Protein AF-A0AAN7Y536-F1 (afdb_monomer_lite)

pLDDT: mean 70.05, std 18.98, range [30.5, 97.06]

Secondary structure (DSSP, 8-state):
--SHHHHHHHHHHTTS---------------SSEEE--EE-----------SS-SEEEEEEEETTEEEEEEEEE-TTSS-TT--EEEE-TT--EEEE--SS----EEEEEETTEEEEEEEEE-BTB-EEEEE-SS-EEEEEEEESTTSSEEEEEEE-GGGPPPPEE---TT---TT------S---GGGGS-SS----EEEEE-SPPSTTEEEEE-TT-TTSTT-EEEEE---S-HHHHHHHHHHHHHHHTTPPP--STT---SSSS-TT-SB--SS---S--HHHHHHHHH-

Sequence (293 aa):
MTALTLLLGILLLNASLQSSESDGRDFEEVKDYEVVRPVRLHTVRKRDTQDLRPETMKYAMRVGGRDIEMHLEKNNELLPKDYTETFYQDDGTRVTTTPTDIDHCYYHGSIVDDSQSSVSISTCDGLKGYFRTSAQRYLIEPLSGGDEGDHAVMTFDDKNFSPAVCGVTNTSWSEDFEPPTSRSRSRSAALYAGHRFNFTNISGIDFEGATVGLAFIGTLCSGHSVGVVQDHTSKAIAVGATLAHEMGHNLGMNHDDSSACHCSGRSCIMAPALSYDVPRTFSSCSSNFYENT

InterPro domains:
  IPR001590 Peptidase M12B, ADAM/reprolysin [PF01421] (202-291)
  IPR001590 Peptidase M12B, ADAM/reprolysin [PS50215] (173-293)
  IPR002870 Peptidase M12B, propeptide [PF01562] (34-111)
  IPR024079 Metallopeptidase, catalytic domain superfamily [G3DSA:3.40.390.10] (112-293)
  IPR034027 Reprolysin domain, adamalysin-type [cd04269] (202-292)

Radius of gyration: 27.1 Å; chains: 1; bounding box: 96×68×64 Å

Foldseek 3Di:
DDDPVVVVVVVVVVVPPPPPPPPPPPPPVVQLWDKKFKDKDDDDDDPDPDPPADQWTWIWMADPNDIKIWIKGDPPVPADPQDWDWDADPVRDIDIDDDPDDDFQWIKTAIPPAPPKIDTFGQPFATFAWIDGPVWIWTWDDDDDGNRHIITIHTDDPPDDDWAFAPDDPPDDDPPDDDDDDPDPPVPVPDDPDFQAQEEAEDCDDDPDRHFKDAAACQRSHPRSYMYGYPPDRPVLLSVLRVVQRNLRNLHFAAPPDPPWDDPFPDASRHRTDDPGRHDHHTPRSVVRNVVD

Structure (mmCIF, N/CA/C/O backbone):
data_AF-A0AAN7Y536-F1
#
_entry.id   AF-A0AAN7Y536-F1
#
loop_
_atom_site.group_PDB
_atom_site.id
_atom_site.type_symbol
_atom_site.label_atom_id
_atom_site.label_alt_id
_atom_site.label_comp_id
_atom_site.label_asym_id
_atom_site.label_entity_id
_atom_site.label_seq_id
_atom_site.pdbx_PDB_ins_code
_atom_site.Cartn_x
_atom_site.Cartn_y
_atom_site.Cartn_z
_atom_site.occupancy
_atom_site.B_iso_or_equiv
_atom_site.auth_seq_id
_atom_site.auth_comp_id
_atom_site.auth_asym_id
_atom_site.auth_atom_id
_atom_site.pdbx_PDB_model_num
ATOM 1 N N . MET A 1 1 ? -69.826 45.202 -20.583 1.00 54.81 1 MET A N 1
ATOM 2 C CA . MET A 1 1 ? -69.210 43.852 -20.547 1.00 54.81 1 MET A CA 1
ATOM 3 C C . MET A 1 1 ? -67.696 43.993 -20.475 1.00 54.81 1 MET A C 1
ATOM 5 O O . MET A 1 1 ? -66.978 43.581 -21.373 1.00 54.81 1 MET A O 1
ATOM 9 N N . THR A 1 2 ? -67.212 44.649 -19.426 1.00 51.44 2 THR A N 1
ATOM 10 C CA . THR A 1 2 ? -65.845 45.166 -19.342 1.00 51.44 2 THR A CA 1
ATOM 11 C C . THR A 1 2 ? -65.465 45.273 -17.862 1.00 51.44 2 THR A C 1
ATOM 13 O O . THR A 1 2 ? -66.316 45.589 -17.036 1.00 51.44 2 THR A O 1
ATOM 16 N N . ALA A 1 3 ? -64.203 44.972 -17.554 1.00 49.06 3 ALA A N 1
ATOM 17 C CA . ALA A 1 3 ? -63.517 45.004 -16.252 1.00 49.06 3 ALA A CA 1
ATOM 18 C C . ALA A 1 3 ? -63.622 43.786 -15.303 1.00 49.06 3 ALA A C 1
ATOM 20 O O . ALA A 1 3 ? -62.619 43.487 -14.661 1.00 49.06 3 ALA A O 1
ATOM 21 N N . LEU A 1 4 ? -64.725 43.023 -15.228 1.00 43.44 4 LEU A N 1
ATOM 22 C CA . LEU A 1 4 ? -64.815 41.940 -14.217 1.00 43.44 4 LEU A CA 1
ATOM 23 C C . LEU A 1 4 ? -64.163 40.602 -14.631 1.00 43.44 4 LEU A C 1
ATOM 25 O O . LEU A 1 4 ? -63.794 39.806 -13.774 1.00 43.44 4 LEU A O 1
ATOM 29 N N . THR A 1 5 ? -63.962 40.352 -15.927 1.00 47.03 5 THR A N 1
ATOM 30 C CA . THR A 1 5 ? -63.362 39.093 -16.414 1.00 47.03 5 THR A CA 1
ATOM 31 C C . THR A 1 5 ? -61.832 39.091 -16.428 1.00 47.03 5 THR A C 1
ATOM 33 O O . THR A 1 5 ? -61.240 38.018 -16.487 1.00 47.03 5 THR A O 1
ATOM 36 N N . LEU A 1 6 ? -61.168 40.251 -16.323 1.00 46.22 6 LEU A N 1
ATOM 37 C CA . LEU A 1 6 ? -59.698 40.319 -16.350 1.00 46.22 6 LEU A CA 1
ATOM 38 C C . LEU A 1 6 ? -59.050 40.072 -14.971 1.00 46.22 6 LEU A C 1
ATOM 40 O O . LEU A 1 6 ? -57.899 39.655 -14.905 1.00 46.22 6 LEU A O 1
ATOM 44 N N . LEU A 1 7 ? -59.785 40.279 -13.871 1.00 45.62 7 LEU A N 1
ATOM 45 C CA . LEU A 1 7 ? -59.272 40.088 -12.504 1.00 45.62 7 LEU A CA 1
ATOM 46 C C . LEU A 1 7 ? -59.242 38.615 -12.061 1.00 45.62 7 LEU A C 1
ATOM 48 O O . LEU A 1 7 ? -58.356 38.232 -11.300 1.00 45.62 7 LEU A O 1
ATOM 52 N N . LEU A 1 8 ? -60.135 37.764 -12.584 1.00 46.06 8 LEU A N 1
ATOM 53 C CA . LEU A 1 8 ? -60.098 36.320 -12.305 1.00 46.06 8 LEU A CA 1
ATOM 54 C C . LEU A 1 8 ? -58.947 35.591 -13.021 1.00 46.06 8 LEU A C 1
ATOM 56 O O . LEU A 1 8 ? -58.502 34.553 -12.541 1.00 46.06 8 LEU A O 1
ATOM 60 N N . GLY A 1 9 ? -58.424 36.142 -14.122 1.00 44.69 9 GLY A N 1
ATOM 61 C CA . GLY A 1 9 ? -57.278 35.561 -14.833 1.00 44.69 9 GLY A CA 1
ATOM 62 C C . GLY A 1 9 ? -55.940 35.742 -14.107 1.00 44.69 9 GLY A C 1
ATOM 63 O O . GLY A 1 9 ? -55.069 34.884 -14.206 1.00 44.69 9 GLY A O 1
ATOM 64 N N . ILE A 1 10 ? -55.779 36.820 -13.331 1.00 50.38 10 ILE A N 1
ATOM 65 C CA . ILE A 1 10 ? -54.530 37.107 -12.599 1.00 50.38 10 ILE A CA 1
ATOM 66 C C . ILE A 1 10 ? -54.489 36.356 -11.257 1.00 50.38 10 ILE A C 1
ATOM 68 O O . ILE A 1 10 ? -53.427 35.903 -10.833 1.00 50.38 10 ILE A O 1
ATOM 72 N N . LEU A 1 11 ? -55.643 36.140 -10.616 1.00 45.28 11 LEU A N 1
ATOM 73 C CA . LEU A 1 11 ? -55.731 35.345 -9.383 1.00 45.28 11 LEU A CA 1
ATOM 74 C C . LEU A 1 11 ? -55.486 33.841 -9.609 1.00 45.28 11 LEU A C 1
ATOM 76 O O . LEU A 1 11 ? -55.006 33.175 -8.697 1.00 45.28 11 LEU A O 1
ATOM 80 N N . LEU A 1 12 ? -55.730 33.313 -10.816 1.00 46.81 12 LEU A N 1
ATOM 81 C CA . LEU A 1 12 ? -55.426 31.913 -11.152 1.00 46.81 12 LEU A CA 1
ATOM 82 C C . LEU A 1 12 ? -53.961 31.678 -11.569 1.00 46.81 12 LEU A C 1
ATOM 84 O O . LEU A 1 12 ? -53.462 30.570 -11.385 1.00 46.81 12 LEU A O 1
ATOM 88 N N . LEU A 1 13 ? -53.228 32.701 -12.035 1.00 41.88 13 LEU A N 1
ATOM 89 C CA . LEU A 1 13 ? -51.778 32.572 -12.261 1.00 41.88 13 LEU A CA 1
ATOM 90 C C . LEU A 1 13 ? -50.950 32.653 -10.966 1.00 41.88 13 LEU A C 1
ATOM 92 O O . LEU A 1 13 ? -49.866 32.082 -10.914 1.00 41.88 13 LEU A O 1
ATOM 96 N N . ASN A 1 14 ? -51.469 33.277 -9.902 1.00 45.97 14 ASN A N 1
ATOM 97 C CA . ASN A 1 14 ? -50.791 33.332 -8.597 1.00 45.97 14 ASN A CA 1
ATOM 98 C C . ASN A 1 14 ? -51.118 32.156 -7.659 1.00 45.97 14 ASN A C 1
ATOM 100 O O . ASN A 1 14 ? -50.482 32.027 -6.620 1.00 45.97 14 ASN A O 1
ATOM 104 N N . ALA A 1 15 ? -52.052 31.272 -8.025 1.00 41.22 15 ALA A N 1
ATOM 105 C CA . ALA A 1 15 ? -52.272 30.000 -7.325 1.00 41.22 15 ALA A CA 1
ATOM 106 C C . ALA A 1 15 ? -51.414 28.846 -7.889 1.00 41.22 15 ALA A C 1
ATOM 108 O O . ALA A 1 15 ? -51.510 27.723 -7.409 1.00 41.22 15 ALA A O 1
ATOM 109 N N . SER A 1 16 ? -50.583 29.125 -8.904 1.00 42.75 16 SER A N 1
ATOM 110 C CA . SER A 1 16 ? -49.705 28.145 -9.565 1.00 42.75 16 SER A CA 1
ATOM 111 C C . SER A 1 16 ? -48.222 28.308 -9.204 1.00 42.75 16 SER A C 1
ATOM 113 O O . SER A 1 16 ? -47.406 27.486 -9.612 1.00 42.75 16 SER A O 1
ATOM 115 N N . LEU A 1 17 ? -47.853 29.336 -8.429 1.00 42.91 17 LEU A N 1
ATOM 116 C CA . LEU A 1 17 ? -46.554 29.381 -7.754 1.00 42.91 17 LEU A CA 1
ATOM 117 C C . LEU A 1 17 ? -46.698 28.674 -6.404 1.00 42.91 17 LEU A C 1
ATOM 119 O O . LEU A 1 17 ? -46.695 29.293 -5.342 1.00 42.91 17 LEU A O 1
ATOM 123 N N . GLN A 1 18 ? -46.814 27.346 -6.454 1.00 39.00 18 GLN A N 1
ATOM 124 C CA . GLN A 1 18 ? -46.253 26.557 -5.371 1.00 39.00 18 GLN A CA 1
ATOM 125 C C . GLN A 1 18 ? -44.766 26.917 -5.372 1.00 39.00 18 GLN A C 1
ATOM 127 O O . GLN A 1 18 ? -44.066 26.670 -6.357 1.00 39.00 18 GLN A O 1
ATOM 132 N N . SER A 1 19 ? -44.284 27.543 -4.299 1.00 32.69 19 SER A N 1
ATOM 133 C CA . SER A 1 19 ? -42.880 27.401 -3.948 1.00 32.69 19 SER A CA 1
ATOM 134 C C . SER A 1 19 ? -42.590 25.914 -4.055 1.00 32.69 19 SER A C 1
ATOM 136 O O . SER A 1 19 ? -43.237 25.120 -3.369 1.00 32.69 19 SER A O 1
ATOM 138 N N . SER A 1 20 ? -41.690 25.521 -4.953 1.00 32.69 20 SER A N 1
ATOM 139 C CA . SER A 1 20 ? -41.057 24.228 -4.805 1.00 32.69 20 SER A CA 1
ATOM 140 C C . SER A 1 20 ? -40.356 24.304 -3.454 1.00 32.69 20 SER A C 1
ATOM 142 O O . SER A 1 20 ? -39.258 24.851 -3.350 1.00 32.69 20 SER A O 1
ATOM 144 N N . GLU A 1 21 ? -41.028 23.833 -2.402 1.00 33.22 21 GLU A N 1
ATOM 145 C CA . GLU A 1 21 ? -40.344 23.131 -1.337 1.00 33.22 21 GLU A CA 1
ATOM 146 C C . GLU A 1 21 ? -39.497 22.120 -2.096 1.00 33.22 21 GLU A C 1
ATOM 148 O O . GLU A 1 21 ? -40.002 21.134 -2.637 1.00 33.22 21 GLU A O 1
ATOM 153 N N . SER A 1 22 ? -38.217 22.450 -2.283 1.00 30.66 22 SER A N 1
ATOM 154 C CA . SER A 1 22 ? -37.244 21.403 -2.486 1.00 30.66 22 SER A CA 1
ATOM 155 C C . SER A 1 22 ? -37.443 20.545 -1.256 1.00 30.66 22 SER A C 1
ATOM 157 O O . SER A 1 22 ? -37.131 20.994 -0.152 1.00 30.66 22 SER A O 1
ATOM 159 N N . ASP A 1 23 ? -38.100 19.407 -1.462 1.00 31.34 23 ASP A N 1
ATOM 160 C CA . ASP A 1 23 ? -38.080 18.250 -0.592 1.00 31.34 23 ASP A CA 1
ATOM 161 C C . ASP A 1 23 ? -36.605 18.051 -0.271 1.00 31.34 23 ASP A C 1
ATOM 163 O O . ASP A 1 23 ? -35.851 17.432 -1.024 1.00 31.34 23 ASP A O 1
ATOM 167 N N . GLY A 1 24 ? -36.172 18.727 0.792 1.00 31.03 24 GLY A N 1
ATOM 168 C CA . GLY A 1 24 ? -34.943 18.476 1.488 1.00 31.03 24 GLY A CA 1
ATOM 169 C C . GLY A 1 24 ? -35.179 17.132 2.126 1.00 31.03 24 GLY A C 1
ATOM 170 O O . GLY A 1 24 ? -35.376 17.032 3.332 1.00 31.03 24 GLY A O 1
ATOM 171 N N . ARG A 1 25 ? -35.172 16.095 1.285 1.00 30.77 25 ARG A N 1
ATOM 172 C CA . ARG A 1 25 ? -34.555 14.850 1.661 1.00 30.77 25 ARG A CA 1
ATOM 173 C C . ARG A 1 25 ? -33.171 15.294 2.061 1.00 30.77 25 ARG A C 1
ATOM 175 O O . ARG A 1 25 ? -32.313 15.556 1.219 1.00 30.77 25 ARG A O 1
ATOM 182 N N . ASP A 1 26 ? -33.035 15.502 3.360 1.00 31.89 26 ASP A N 1
ATOM 183 C CA . ASP A 1 26 ? -31.832 15.161 4.067 1.00 31.89 26 ASP A CA 1
ATOM 184 C C . ASP A 1 26 ? -31.523 13.757 3.550 1.00 31.89 26 ASP A C 1
ATOM 186 O O . ASP A 1 26 ? -32.107 12.753 3.963 1.00 31.89 26 ASP A O 1
ATOM 190 N N . PHE A 1 27 ? -30.750 13.704 2.465 1.00 30.50 27 PHE A N 1
ATOM 191 C CA . PHE A 1 27 ? -29.991 12.525 2.162 1.00 30.50 27 PHE A CA 1
ATOM 192 C C . PHE A 1 27 ? -29.053 12.499 3.355 1.00 30.50 27 PHE A C 1
ATOM 194 O O . PHE A 1 27 ? -28.004 13.137 3.325 1.00 30.50 27 PHE A O 1
ATOM 201 N N . GLU A 1 28 ? -29.497 11.858 4.445 1.00 34.69 28 GLU A N 1
ATOM 202 C CA . GLU A 1 28 ? -28.583 11.222 5.369 1.00 34.69 28 GLU A CA 1
ATOM 203 C C . GLU A 1 28 ? -27.706 10.390 4.448 1.00 34.69 28 GLU A C 1
ATOM 205 O O . GLU A 1 28 ? -28.104 9.337 3.946 1.00 34.69 28 GLU A O 1
ATOM 210 N N . GLU A 1 29 ? -26.574 10.983 4.083 1.00 36.94 29 GLU A N 1
ATOM 211 C CA . GLU A 1 29 ? -25.474 10.324 3.433 1.00 36.94 29 GLU A CA 1
ATOM 212 C C . GLU A 1 29 ? -25.210 9.139 4.342 1.00 36.94 29 GLU A C 1
ATOM 214 O O . GLU A 1 29 ? -24.754 9.302 5.477 1.00 36.94 29 GLU A O 1
ATOM 219 N N . VAL A 1 30 ? -25.681 7.968 3.915 1.00 40.28 30 VAL A N 1
ATOM 220 C CA . VAL A 1 30 ? -25.499 6.734 4.658 1.00 40.28 30 VAL A CA 1
ATOM 221 C C . VAL A 1 30 ? -23.995 6.585 4.730 1.00 40.28 30 VAL A C 1
ATOM 223 O O . VAL A 1 30 ? -23.357 6.238 3.739 1.00 40.28 30 VAL A O 1
ATOM 226 N N . LYS A 1 31 ? -23.418 6.958 5.872 1.00 47.28 31 LYS A N 1
ATOM 227 C CA . LYS A 1 31 ? -21.994 6.806 6.096 1.00 47.28 31 LYS A CA 1
ATOM 228 C C . LYS A 1 31 ? -21.745 5.313 6.062 1.00 47.28 31 LYS A C 1
ATOM 230 O O . LYS A 1 31 ? -22.089 4.611 7.009 1.00 47.28 31 LYS A O 1
ATOM 235 N N . ASP A 1 32 ? -21.138 4.842 4.981 1.00 72.25 32 ASP A N 1
ATOM 236 C CA . ASP A 1 32 ? -20.675 3.459 4.818 1.00 72.25 32 ASP A CA 1
ATOM 237 C C . ASP A 1 32 ? -19.477 3.146 5.747 1.00 72.25 32 ASP A C 1
ATOM 239 O O . ASP A 1 32 ? -18.710 2.208 5.547 1.00 72.25 32 ASP A O 1
ATOM 243 N N . TYR A 1 33 ? -19.279 3.984 6.773 1.00 77.38 33 TYR A N 1
ATOM 244 C CA . TYR A 1 33 ? -18.138 3.998 7.663 1.00 77.38 33 TYR A CA 1
ATOM 245 C C . TYR A 1 33 ? -18.525 4.425 9.085 1.00 77.38 33 TYR A C 1
ATOM 247 O O . TYR A 1 33 ? -19.346 5.317 9.315 1.00 77.38 33 TYR A O 1
ATOM 255 N N . GLU A 1 34 ? -17.874 3.805 10.061 1.00 91.12 34 GLU A N 1
ATOM 256 C CA . GLU A 1 34 ? -17.902 4.181 11.471 1.00 91.12 34 GLU A CA 1
ATOM 257 C C . GLU A 1 34 ? -16.827 5.243 11.732 1.00 91.12 34 GLU A C 1
ATOM 259 O O . GLU A 1 34 ? -15.678 5.076 11.332 1.00 91.12 34 GLU A O 1
ATOM 264 N N . VAL A 1 35 ? -17.172 6.340 12.412 1.00 92.69 35 VAL A N 1
ATOM 265 C CA . VAL A 1 35 ? -16.165 7.320 12.851 1.00 92.69 35 VAL A CA 1
ATOM 266 C C . VAL A 1 35 ? -15.552 6.853 14.165 1.00 92.69 35 VAL A C 1
ATOM 268 O O . VAL A 1 35 ? -16.262 6.702 15.161 1.00 92.69 35 VAL A O 1
ATOM 271 N N . VAL A 1 36 ? -14.234 6.686 14.185 1.00 94.62 36 VAL A N 1
ATOM 272 C CA . VAL A 1 36 ? -13.462 6.267 15.361 1.00 94.62 36 VAL A CA 1
ATOM 273 C C . VAL A 1 36 ? -12.408 7.310 15.718 1.00 94.62 36 VAL A C 1
ATOM 275 O O . VAL A 1 36 ? -12.057 8.158 14.902 1.00 94.62 36 VAL A O 1
ATOM 278 N N . ARG A 1 37 ? -11.898 7.242 16.951 1.00 93.88 37 ARG A N 1
ATOM 279 C CA . ARG A 1 37 ? -10.774 8.062 17.426 1.00 93.88 37 ARG A CA 1
ATOM 280 C C . ARG A 1 37 ? -9.692 7.162 18.015 1.00 93.88 37 ARG A C 1
ATOM 282 O O . ARG A 1 37 ? -9.881 6.663 19.130 1.00 93.88 37 ARG A O 1
ATOM 289 N N . PRO A 1 38 ? -8.604 6.899 17.278 1.00 93.94 38 PRO A N 1
ATOM 290 C CA . PRO A 1 38 ? -7.455 6.174 17.788 1.00 93.94 38 PRO A CA 1
ATOM 291 C C . PRO A 1 38 ? -6.759 6.953 18.900 1.00 93.94 38 PRO A C 1
ATOM 293 O O . PRO A 1 38 ? -6.584 8.163 18.820 1.00 93.94 38 PRO A O 1
ATOM 296 N N . VAL A 1 39 ? -6.333 6.238 19.936 1.00 92.56 39 VAL A N 1
ATOM 297 C CA . VAL A 1 39 ? -5.532 6.788 21.032 1.00 92.56 39 VAL A CA 1
ATOM 298 C C . VAL A 1 39 ? -4.183 6.096 21.033 1.00 92.56 39 VAL A C 1
ATOM 300 O O . VAL A 1 39 ? -4.119 4.865 21.142 1.00 92.56 39 VAL A O 1
ATOM 303 N N . ARG A 1 40 ? -3.097 6.865 20.938 1.00 90.69 40 ARG A N 1
ATOM 304 C CA . ARG A 1 40 ? -1.749 6.310 20.997 1.00 90.69 40 ARG A CA 1
ATOM 305 C C . ARG A 1 40 ? -1.409 5.942 22.439 1.00 90.69 40 ARG A C 1
ATOM 307 O O . ARG A 1 40 ? -1.349 6.781 23.336 1.00 90.69 40 ARG A O 1
ATOM 314 N N . LEU A 1 41 ? -1.154 4.661 22.688 1.00 88.81 41 LEU A N 1
ATOM 315 C CA . LEU A 1 41 ? -0.793 4.176 24.017 1.00 88.81 41 LEU A CA 1
ATOM 316 C C . LEU A 1 41 ? 0.713 4.365 24.239 1.00 88.81 41 LEU A C 1
ATOM 318 O O . LEU A 1 41 ? 1.541 3.626 23.705 1.00 88.81 41 LEU A O 1
ATOM 322 N N . HIS A 1 42 ? 1.092 5.360 25.039 1.00 72.44 42 HIS A N 1
ATOM 323 C CA . HIS A 1 42 ? 2.495 5.594 25.381 1.00 72.44 42 HIS A CA 1
ATOM 324 C C . HIS A 1 42 ? 3.014 4.609 26.440 1.00 72.44 42 HIS A C 1
ATOM 326 O O . HIS A 1 42 ? 2.429 4.452 27.513 1.00 72.44 42 HIS A O 1
ATOM 332 N N . THR A 1 43 ? 4.200 4.034 26.218 1.00 58.12 43 THR A N 1
ATOM 333 C CA . THR A 1 43 ? 5.015 3.475 27.305 1.00 58.12 43 THR A CA 1
ATOM 334 C C . THR A 1 43 ? 5.662 4.632 28.065 1.00 58.12 43 THR A C 1
ATOM 336 O O . THR A 1 43 ? 6.531 5.318 27.534 1.00 58.12 43 THR A O 1
ATOM 339 N N . VAL A 1 44 ? 5.230 4.894 29.299 1.00 54.69 44 VAL A N 1
ATOM 340 C CA . VAL A 1 44 ? 5.755 5.984 30.140 1.00 54.69 44 VAL A CA 1
ATOM 341 C C . VAL A 1 44 ? 7.291 5.947 30.218 1.00 54.69 44 VAL A C 1
ATOM 343 O O . VAL A 1 44 ? 7.834 5.069 30.887 1.00 54.69 44 VAL A O 1
ATOM 346 N N . ARG A 1 45 ? 7.990 6.933 29.621 1.00 46.72 45 ARG A N 1
ATOM 347 C CA . ARG A 1 45 ? 9.267 7.486 30.128 1.00 46.72 45 ARG A CA 1
ATOM 348 C C . ARG A 1 45 ? 9.753 8.741 29.382 1.00 46.72 45 ARG A C 1
ATOM 350 O O . ARG A 1 45 ? 9.989 8.688 28.190 1.00 46.72 45 ARG A O 1
ATOM 357 N N . LYS A 1 46 ? 9.978 9.785 30.202 1.00 42.12 46 LYS A N 1
ATOM 358 C CA . LYS A 1 46 ? 10.876 10.961 30.111 1.00 42.12 46 LYS A CA 1
ATOM 359 C C . LYS A 1 46 ? 10.873 11.824 28.839 1.00 42.12 46 LYS A C 1
ATOM 361 O O . LYS A 1 46 ? 10.748 11.353 27.727 1.00 42.12 46 LYS A O 1
ATOM 366 N N . ARG A 1 47 ? 11.080 13.129 29.067 1.00 51.25 47 ARG A N 1
ATOM 367 C CA . ARG A 1 47 ? 11.458 14.138 28.066 1.00 51.25 47 ARG A CA 1
ATOM 368 C C . ARG A 1 47 ? 12.780 13.731 27.399 1.00 51.25 47 ARG A C 1
ATOM 370 O O . ARG A 1 47 ? 13.824 14.249 27.775 1.00 51.25 47 ARG A O 1
ATOM 377 N N . ASP A 1 48 ? 12.734 12.788 26.480 1.00 44.91 48 ASP A N 1
ATOM 378 C CA . ASP A 1 48 ? 13.734 12.637 25.435 1.00 44.91 48 ASP A CA 1
ATOM 379 C C . ASP A 1 48 ? 13.074 13.083 24.137 1.00 44.91 48 ASP A C 1
ATOM 381 O O . ASP A 1 48 ? 11.866 12.918 23.957 1.00 44.91 48 ASP A O 1
ATOM 385 N N . THR A 1 49 ? 13.852 13.742 23.286 1.00 52.19 49 THR A N 1
ATOM 386 C CA . THR A 1 49 ? 13.468 14.141 21.932 1.00 52.19 49 THR A CA 1
ATOM 387 C C . THR A 1 49 ? 12.814 12.950 21.239 1.00 52.19 49 THR A C 1
ATOM 389 O O . THR A 1 49 ? 13.513 12.002 20.886 1.00 52.19 49 THR A O 1
ATOM 392 N N . GLN A 1 50 ? 11.479 12.963 21.150 1.00 55.25 50 GLN A N 1
ATOM 393 C CA . GLN A 1 50 ? 10.703 11.874 20.571 1.00 55.25 50 GLN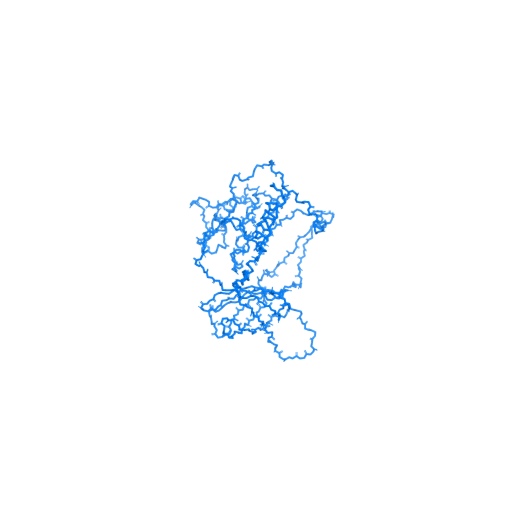 A CA 1
ATOM 394 C C . GLN A 1 50 ? 11.212 11.653 19.156 1.00 55.25 50 GLN A C 1
ATOM 396 O O . GLN A 1 50 ? 11.150 12.559 18.327 1.00 55.25 50 GLN A O 1
ATOM 401 N N . ASP A 1 51 ? 11.743 10.460 18.916 1.00 58.91 51 ASP A N 1
ATOM 402 C CA . ASP A 1 51 ? 11.913 9.947 17.572 1.00 58.91 51 ASP A CA 1
ATOM 403 C C . ASP A 1 51 ? 10.584 10.162 16.832 1.00 58.91 51 ASP A C 1
ATOM 405 O O . ASP A 1 51 ? 9.531 9.716 17.307 1.00 58.91 51 ASP A O 1
ATOM 409 N N . LEU A 1 52 ? 10.616 10.929 15.737 1.00 66.44 52 LEU A N 1
ATOM 410 C CA . LEU A 1 52 ? 9.417 11.296 14.978 1.00 66.44 52 LEU A CA 1
ATOM 411 C C . LEU A 1 52 ? 8.658 10.037 14.535 1.00 66.44 52 LEU A C 1
ATOM 413 O O . LEU A 1 52 ? 7.436 10.077 14.394 1.00 66.44 52 LEU A O 1
ATOM 417 N N . ARG A 1 53 ? 9.374 8.915 14.349 1.00 79.50 53 ARG A N 1
ATOM 418 C CA . ARG A 1 53 ? 8.836 7.638 13.869 1.00 79.50 53 ARG A CA 1
ATOM 419 C C . ARG A 1 53 ? 9.471 6.452 14.613 1.00 79.50 53 ARG A C 1
ATOM 421 O O . ARG A 1 53 ? 10.398 5.834 14.090 1.00 79.50 53 ARG A O 1
ATOM 428 N N . PRO A 1 54 ? 8.970 6.099 15.812 1.00 87.00 54 PRO A N 1
ATOM 429 C CA . PRO A 1 54 ? 9.577 5.057 16.638 1.00 87.00 54 PRO A CA 1
ATOM 430 C C . PRO A 1 54 ? 9.405 3.660 16.035 1.00 87.00 54 PRO A C 1
ATOM 432 O O . PRO A 1 54 ? 8.452 3.409 15.298 1.00 87.00 54 PRO A O 1
ATOM 435 N N . GLU A 1 55 ? 10.275 2.727 16.430 1.00 88.12 55 GLU A N 1
ATOM 436 C CA . GLU A 1 55 ? 10.258 1.328 15.964 1.00 88.12 55 GLU A CA 1
ATOM 437 C C . GLU A 1 55 ? 8.985 0.560 16.341 1.00 88.12 55 GLU A C 1
ATOM 439 O O . GLU A 1 55 ? 8.568 -0.344 15.622 1.00 88.12 55 GLU A O 1
ATOM 444 N N . THR A 1 56 ? 8.355 0.907 17.467 1.00 91.44 56 THR A N 1
ATOM 445 C CA . THR A 1 56 ? 7.124 0.254 17.929 1.00 91.44 56 THR A CA 1
ATOM 446 C C . THR A 1 56 ? 6.097 1.277 18.384 1.00 91.44 56 THR A C 1
ATOM 448 O O . THR A 1 56 ? 6.437 2.318 18.957 1.00 91.44 56 THR A O 1
ATOM 451 N N . MET A 1 57 ? 4.823 0.985 18.128 1.00 90.38 57 MET A N 1
ATOM 452 C CA . MET A 1 57 ? 3.694 1.825 18.521 1.00 90.38 57 MET A CA 1
ATOM 453 C C . MET A 1 57 ? 2.498 0.981 18.930 1.00 90.38 57 MET A C 1
ATOM 455 O O . MET A 1 57 ? 2.341 -0.165 18.512 1.00 90.38 57 MET A O 1
ATOM 459 N N . LYS A 1 58 ? 1.633 1.570 19.752 1.00 94.50 58 LYS A N 1
ATOM 460 C CA . LYS A 1 58 ? 0.392 0.945 20.188 1.00 94.50 58 LYS A CA 1
ATOM 461 C C . LYS A 1 58 ? -0.758 1.917 20.022 1.00 94.50 58 LYS A C 1
ATOM 463 O O . LYS A 1 58 ? -0.621 3.077 20.408 1.00 94.50 58 LYS A O 1
ATOM 468 N N . TYR A 1 59 ? -1.871 1.434 19.488 1.00 94.75 59 TYR A N 1
ATOM 469 C CA . TYR A 1 59 ? -3.097 2.212 19.331 1.00 94.75 59 TYR A CA 1
ATOM 470 C C . TYR A 1 59 ? -4.278 1.467 19.925 1.00 94.75 59 TYR A C 1
ATOM 472 O O . TYR A 1 59 ? -4.409 0.264 19.717 1.00 94.75 59 TYR A O 1
ATOM 480 N N . ALA A 1 60 ? -5.146 2.187 20.628 1.00 95.50 60 ALA A N 1
ATOM 481 C CA . ALA A 1 60 ? -6.434 1.679 21.074 1.00 95.50 60 ALA A CA 1
ATOM 482 C C . ALA A 1 60 ? -7.572 2.448 20.408 1.00 95.50 60 ALA A C 1
ATOM 484 O O . ALA A 1 60 ? -7.508 3.670 20.282 1.00 95.50 60 ALA A O 1
ATOM 485 N N . MET A 1 61 ? -8.623 1.737 20.009 1.00 95.31 61 MET A N 1
ATOM 486 C CA . MET A 1 61 ? -9.862 2.337 19.514 1.00 95.31 61 MET A CA 1
ATOM 487 C C . MET A 1 61 ? -11.040 1.386 19.685 1.00 95.31 61 MET A C 1
ATOM 489 O O . MET A 1 61 ? -10.862 0.193 19.929 1.00 95.31 61 MET A O 1
ATOM 493 N N . ARG A 1 62 ? -12.250 1.922 19.531 1.00 95.31 62 ARG A N 1
ATOM 494 C CA . ARG A 1 62 ? -13.483 1.139 19.496 1.00 95.31 62 ARG A CA 1
ATOM 495 C C . ARG A 1 62 ? -13.975 1.040 18.056 1.00 95.31 62 ARG A C 1
ATOM 497 O O . ARG A 1 62 ? -14.154 2.073 17.426 1.00 95.31 62 ARG A O 1
ATOM 504 N N . VAL A 1 63 ? -14.163 -0.184 17.565 1.00 92.12 63 VAL A N 1
ATOM 505 C CA . VAL A 1 63 ? -14.623 -0.500 16.201 1.00 92.12 63 VAL A CA 1
ATOM 506 C C . VAL A 1 63 ? -15.705 -1.572 16.289 1.00 92.12 63 VAL A C 1
ATOM 508 O O . VAL A 1 63 ? -15.530 -2.579 16.979 1.00 92.12 63 VAL A O 1
ATOM 511 N N . GLY A 1 64 ? -16.841 -1.377 15.625 1.00 87.81 64 GLY A N 1
ATOM 512 C CA . GLY A 1 64 ? -17.974 -2.303 15.650 1.00 87.81 64 GLY A CA 1
ATOM 513 C C . GLY A 1 64 ? -18.492 -2.552 17.068 1.00 87.81 64 GLY A C 1
ATOM 514 O O . GLY A 1 64 ? -18.909 -3.661 17.404 1.00 87.81 64 GLY A O 1
ATOM 515 N N . GLY A 1 65 ? -18.373 -1.551 17.946 1.00 88.94 65 GLY A N 1
ATOM 516 C CA . GLY A 1 65 ? -18.719 -1.667 19.362 1.00 88.94 65 GLY A CA 1
ATOM 517 C C . GLY A 1 65 ? -17.764 -2.521 20.210 1.00 88.94 65 GLY A C 1
ATOM 518 O O . GLY A 1 65 ? -18.106 -2.806 21.360 1.00 88.94 65 GLY A O 1
ATOM 519 N N . ARG A 1 66 ? -16.591 -2.914 19.698 1.00 91.75 66 ARG A N 1
ATOM 520 C CA . ARG A 1 66 ? -15.555 -3.666 20.426 1.00 91.75 66 ARG A CA 1
ATOM 521 C C . ARG A 1 66 ? -14.294 -2.825 20.590 1.00 91.75 66 ARG A C 1
ATOM 523 O O . ARG A 1 66 ? -13.863 -2.179 19.641 1.00 91.75 66 ARG A O 1
ATOM 530 N N . ASP A 1 67 ? -13.701 -2.859 21.777 1.00 94.69 67 ASP A N 1
ATOM 531 C CA . ASP A 1 67 ? -12.408 -2.218 22.016 1.00 94.69 67 ASP A CA 1
ATOM 532 C C . ASP A 1 67 ? -11.298 -3.118 21.462 1.00 94.69 67 ASP A C 1
ATOM 534 O O . ASP A 1 67 ? -11.289 -4.328 21.708 1.00 94.69 67 ASP A O 1
ATOM 538 N N . ILE A 1 68 ? -10.391 -2.533 20.686 1.00 95.25 68 ILE A N 1
ATOM 539 C CA . ILE A 1 68 ? -9.241 -3.217 20.099 1.00 95.25 68 ILE A CA 1
ATOM 540 C C . ILE A 1 68 ? -7.960 -2.466 20.446 1.00 95.25 68 ILE A C 1
ATOM 542 O O . ILE A 1 68 ? -7.943 -1.236 20.502 1.00 95.25 68 ILE A O 1
ATOM 546 N N . GLU A 1 69 ? -6.878 -3.216 20.645 1.00 97.06 69 GLU A N 1
ATOM 547 C CA . GLU A 1 69 ? -5.529 -2.684 20.830 1.00 97.06 69 GLU A CA 1
ATOM 548 C C . GLU A 1 69 ? -4.625 -3.251 19.733 1.00 97.06 69 GLU A C 1
ATOM 550 O O . GLU A 1 69 ? -4.476 -4.463 19.609 1.00 97.06 69 GLU A O 1
ATOM 555 N N . MET A 1 70 ? -4.037 -2.378 18.920 1.00 94.44 70 MET A N 1
ATOM 556 C CA . MET A 1 70 ? -3.096 -2.727 17.859 1.00 94.44 70 MET A CA 1
ATOM 557 C C . MET A 1 70 ? -1.668 -2.577 18.366 1.00 94.44 70 MET A C 1
ATOM 559 O O . MET A 1 70 ? -1.301 -1.515 18.871 1.00 94.44 70 MET A O 1
ATOM 563 N N . HIS A 1 71 ? -0.851 -3.614 18.197 1.00 95.38 71 HIS A N 1
ATOM 564 C CA . HIS A 1 71 ? 0.596 -3.569 18.414 1.00 95.38 71 HIS A CA 1
ATOM 565 C C . HIS A 1 71 ? 1.281 -3.506 17.057 1.00 95.38 71 HIS A C 1
ATOM 567 O O . HIS A 1 71 ? 1.141 -4.430 16.258 1.00 95.38 71 HIS A O 1
ATOM 573 N N . LEU A 1 72 ? 1.979 -2.401 16.802 1.00 90.62 72 LEU A N 1
ATOM 574 C CA . LEU A 1 72 ? 2.590 -2.058 15.524 1.00 90.62 72 LEU A CA 1
ATOM 575 C C . LEU A 1 72 ? 4.116 -2.037 15.631 1.00 90.62 72 LEU A C 1
ATOM 577 O O . LEU A 1 72 ? 4.670 -1.495 16.589 1.00 90.62 72 LEU A O 1
ATOM 581 N N . GLU A 1 73 ? 4.774 -2.554 14.601 1.00 90.44 73 GLU A N 1
ATOM 582 C CA . GLU A 1 73 ? 6.223 -2.580 14.408 1.00 90.44 73 GLU A CA 1
ATOM 583 C C . GLU A 1 73 ? 6.571 -1.944 13.058 1.00 90.44 73 GLU A C 1
ATOM 585 O O . GLU A 1 73 ? 5.843 -2.115 12.072 1.00 90.44 73 GLU A O 1
ATOM 590 N N . LYS A 1 74 ? 7.647 -1.153 13.021 1.00 85.88 74 LYS A N 1
ATOM 591 C CA . LYS A 1 74 ? 8.094 -0.450 11.815 1.00 85.88 74 LYS A CA 1
ATOM 592 C C . LYS A 1 74 ? 8.538 -1.465 10.763 1.00 85.88 74 LYS A C 1
ATOM 594 O O . LYS A 1 74 ? 9.322 -2.369 11.045 1.00 85.88 74 LYS A O 1
ATOM 599 N N . ASN A 1 75 ? 8.040 -1.313 9.537 1.00 78.12 75 ASN A N 1
ATOM 600 C CA . ASN A 1 75 ? 8.328 -2.240 8.450 1.00 78.12 75 ASN A CA 1
ATOM 601 C C . ASN A 1 75 ? 9.723 -1.992 7.859 1.00 78.12 75 ASN A C 1
ATOM 603 O O . ASN A 1 75 ? 9.862 -1.362 6.811 1.00 78.12 75 ASN A O 1
ATOM 607 N N . ASN A 1 76 ? 10.745 -2.523 8.522 1.00 77.31 76 ASN A N 1
ATOM 608 C CA . ASN A 1 76 ? 12.135 -2.444 8.071 1.00 77.31 76 ASN A CA 1
ATOM 609 C C . ASN A 1 76 ? 12.441 -3.385 6.884 1.00 77.31 76 ASN A C 1
ATOM 611 O O . ASN A 1 76 ? 13.558 -3.385 6.375 1.00 77.31 76 ASN A O 1
ATOM 615 N N . GLU A 1 77 ? 11.465 -4.186 6.441 1.00 71.19 77 GLU A N 1
ATOM 616 C CA . GLU A 1 77 ? 11.546 -5.035 5.244 1.00 71.19 77 GLU A CA 1
ATOM 617 C C . GLU A 1 77 ? 10.893 -4.385 4.014 1.00 71.19 77 GLU A C 1
ATOM 619 O O . GLU A 1 77 ? 10.919 -4.960 2.927 1.00 71.19 77 GLU A O 1
ATOM 624 N N . LEU A 1 78 ? 10.309 -3.187 4.162 1.00 64.88 78 LEU A N 1
ATOM 625 C CA . LEU A 1 78 ? 9.685 -2.464 3.052 1.00 64.88 78 LEU A CA 1
ATOM 626 C C . LEU A 1 78 ? 10.698 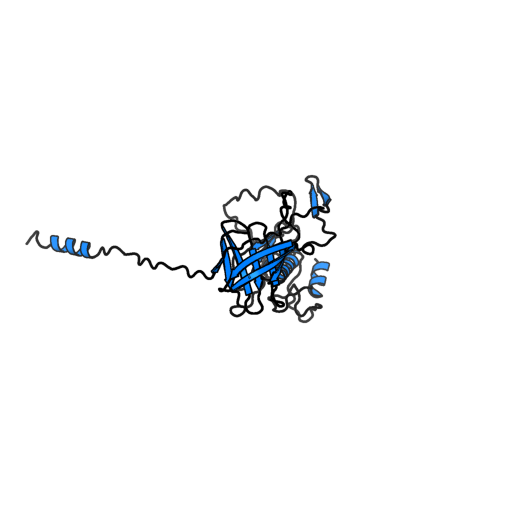-2.151 1.947 1.00 64.88 78 LEU A C 1
ATOM 628 O O . LEU A 1 78 ? 10.356 -2.171 0.766 1.00 64.88 78 LEU A O 1
ATOM 632 N N . LEU A 1 79 ? 11.937 -1.870 2.347 1.00 68.06 79 LEU A N 1
ATOM 633 C CA . LEU A 1 79 ? 13.061 -1.666 1.452 1.00 68.06 79 LEU A CA 1
ATOM 634 C C . LEU A 1 79 ? 14.141 -2.701 1.771 1.00 68.06 79 LEU A C 1
ATOM 636 O O . LEU A 1 79 ? 14.394 -2.987 2.944 1.00 68.06 79 LEU A O 1
ATOM 640 N N . PRO A 1 80 ? 14.779 -3.288 0.746 1.00 66.19 80 PRO A N 1
ATOM 641 C CA . PRO A 1 80 ? 15.839 -4.255 0.967 1.00 66.19 80 PRO A CA 1
ATOM 642 C C . PRO A 1 80 ? 17.033 -3.577 1.654 1.00 66.19 80 PRO A C 1
ATOM 644 O O . PRO A 1 80 ? 17.265 -2.377 1.502 1.00 66.19 80 PRO A O 1
ATOM 647 N N . LYS A 1 81 ? 17.812 -4.352 2.418 1.00 69.88 81 LYS A N 1
ATOM 648 C CA . LYS A 1 81 ? 18.950 -3.836 3.207 1.00 69.88 81 LYS A CA 1
ATOM 649 C C . LYS A 1 81 ? 20.008 -3.114 2.363 1.00 69.88 81 LYS A C 1
ATOM 651 O O . LYS A 1 81 ? 20.787 -2.336 2.901 1.00 69.88 81 LYS A O 1
ATOM 656 N N . ASP A 1 82 ? 20.053 -3.402 1.071 1.00 79.12 82 ASP A N 1
ATOM 657 C CA . ASP A 1 82 ? 20.941 -2.841 0.060 1.00 79.12 82 ASP A CA 1
ATOM 658 C C . ASP A 1 82 ? 20.217 -1.865 -0.883 1.00 79.12 82 ASP A C 1
ATOM 660 O O . ASP A 1 82 ? 20.646 -1.670 -2.018 1.00 79.12 82 ASP A O 1
ATOM 664 N N . TYR A 1 83 ? 19.128 -1.235 -0.428 1.00 78.25 83 TYR A N 1
ATOM 665 C CA . TYR A 1 83 ? 18.426 -0.215 -1.201 1.00 78.25 83 TYR A CA 1
ATOM 666 C C . TYR A 1 83 ? 19.376 0.901 -1.657 1.00 78.25 83 TYR A C 1
ATOM 668 O O . TYR A 1 83 ? 20.087 1.520 -0.861 1.00 78.25 83 TYR A O 1
ATOM 676 N N . THR A 1 84 ? 19.363 1.175 -2.960 1.00 81.75 84 THR A N 1
ATOM 677 C CA . THR A 1 84 ? 20.118 2.268 -3.573 1.00 81.75 84 THR A CA 1
ATOM 678 C C . THR A 1 84 ? 19.211 3.125 -4.436 1.00 81.75 84 THR A C 1
ATOM 680 O O . THR A 1 84 ? 18.418 2.603 -5.219 1.00 81.75 84 THR A O 1
ATOM 683 N N . GLU A 1 85 ? 19.406 4.432 -4.377 1.00 79.00 85 GLU A N 1
ATOM 684 C CA . GLU A 1 85 ? 18.805 5.404 -5.279 1.00 79.00 85 GLU A CA 1
ATOM 685 C C . GLU A 1 85 ? 19.808 5.739 -6.377 1.00 79.00 85 GLU A C 1
ATOM 687 O O . GLU A 1 85 ? 20.967 6.035 -6.099 1.00 79.00 85 GLU A O 1
ATOM 692 N N . THR A 1 86 ? 19.387 5.681 -7.640 1.00 79.69 86 THR A N 1
ATOM 693 C CA . THR A 1 86 ? 20.224 6.107 -8.766 1.00 79.69 86 THR A CA 1
ATOM 694 C C . THR A 1 86 ? 19.545 7.249 -9.502 1.00 79.69 86 THR A C 1
ATOM 696 O O . THR A 1 86 ? 18.427 7.099 -9.991 1.00 79.69 86 THR A O 1
ATOM 699 N N . PHE A 1 87 ? 20.239 8.375 -9.611 1.00 76.81 87 PHE A N 1
ATOM 700 C CA . PHE A 1 87 ? 19.786 9.563 -10.324 1.00 76.81 87 PHE A CA 1
ATOM 701 C C . PHE A 1 87 ? 20.902 10.100 -11.220 1.00 76.81 87 PHE A C 1
ATOM 703 O O . PHE A 1 87 ? 22.067 9.718 -11.095 1.00 76.81 87 PHE A O 1
ATOM 710 N N . TYR A 1 88 ? 20.547 10.967 -12.161 1.00 85.25 88 TYR A N 1
ATOM 711 C CA . TYR A 1 88 ? 21.519 11.644 -13.012 1.00 85.25 88 TYR A CA 1
ATOM 712 C C . TYR A 1 88 ? 21.617 13.101 -12.570 1.00 85.25 88 TYR A C 1
ATOM 714 O O . TYR A 1 88 ? 20.621 13.689 -12.166 1.00 85.25 88 TYR A O 1
ATOM 722 N N . GLN A 1 89 ? 22.806 13.685 -12.610 1.00 83.81 89 GLN A N 1
ATOM 723 C CA . GLN A 1 89 ? 22.956 15.130 -12.437 1.00 83.81 89 GLN A CA 1
ATOM 724 C C . GLN A 1 89 ? 22.637 15.858 -13.751 1.00 83.81 89 GLN A C 1
ATOM 726 O O . GLN A 1 89 ? 22.534 15.229 -14.808 1.00 83.81 89 GLN A O 1
ATOM 731 N N . ASP A 1 90 ? 22.517 17.186 -13.699 1.00 87.88 90 ASP A N 1
ATOM 732 C CA . ASP A 1 90 ? 22.250 18.030 -14.875 1.00 87.88 90 ASP A CA 1
ATOM 733 C C . ASP A 1 90 ? 23.315 17.878 -15.983 1.00 87.88 90 ASP A C 1
ATOM 735 O O . ASP A 1 90 ? 23.042 18.131 -17.155 1.00 87.88 90 ASP A O 1
ATOM 739 N N . ASP A 1 91 ? 24.527 17.433 -15.631 1.00 89.19 91 ASP A N 1
ATOM 740 C CA . ASP A 1 91 ? 25.629 17.148 -16.558 1.00 89.19 91 ASP A CA 1
ATOM 741 C C . ASP A 1 91 ? 25.596 15.725 -17.162 1.00 89.19 91 ASP A C 1
ATOM 743 O O . ASP A 1 91 ? 26.477 15.358 -17.941 1.00 89.19 91 ASP A O 1
ATOM 747 N N . GLY A 1 92 ? 24.585 14.919 -16.817 1.00 78.69 92 GLY A N 1
ATOM 748 C CA . GLY A 1 92 ? 24.423 13.535 -17.267 1.00 78.69 92 GLY A CA 1
ATOM 749 C C . GLY A 1 92 ? 25.220 12.498 -16.467 1.00 78.69 92 GLY A C 1
ATOM 750 O O . GLY A 1 92 ? 25.170 11.311 -16.795 1.00 78.69 92 GLY A O 1
ATOM 751 N N . THR A 1 93 ? 25.934 12.892 -15.410 1.00 87.25 93 THR A N 1
ATOM 752 C CA . THR A 1 93 ? 26.675 11.960 -14.551 1.00 87.25 93 THR A CA 1
ATOM 753 C C . THR A 1 93 ? 25.714 11.090 -13.744 1.00 87.25 93 THR A C 1
ATOM 755 O O . THR A 1 93 ? 24.867 11.604 -13.012 1.00 87.25 93 THR A O 1
ATOM 758 N N . ARG A 1 94 ? 25.869 9.761 -13.829 1.00 88.25 94 ARG A N 1
ATOM 759 C CA . ARG A 1 94 ? 25.115 8.803 -13.007 1.00 88.25 94 ARG A CA 1
ATOM 760 C C . ARG A 1 94 ? 25.639 8.807 -11.573 1.00 88.25 94 ARG A C 1
ATOM 762 O O . ARG A 1 94 ? 26.798 8.470 -11.340 1.00 88.25 94 ARG A O 1
ATOM 769 N N . VAL A 1 95 ? 24.769 9.121 -10.623 1.00 90.81 95 VAL A N 1
ATOM 770 C CA . VAL A 1 95 ? 25.035 9.054 -9.186 1.00 90.81 95 VAL A CA 1
ATOM 771 C C . VAL A 1 95 ? 24.193 7.942 -8.586 1.00 90.81 95 VAL A C 1
ATOM 773 O O . VAL A 1 95 ? 22.997 7.858 -8.847 1.00 90.81 95 VAL A O 1
ATOM 776 N N . THR A 1 96 ? 24.822 7.098 -7.774 1.00 89.88 96 THR A N 1
ATOM 777 C CA . THR A 1 96 ? 24.137 6.061 -7.002 1.00 89.88 96 THR A CA 1
ATOM 778 C C . THR A 1 96 ? 24.424 6.303 -5.528 1.00 89.88 96 THR A C 1
ATOM 780 O O . THR A 1 96 ? 25.585 6.354 -5.122 1.00 89.88 96 THR A O 1
ATOM 783 N N . THR A 1 97 ? 23.373 6.482 -4.739 1.00 86.69 97 THR A N 1
ATOM 784 C CA . THR A 1 97 ? 23.428 6.731 -3.299 1.00 86.69 97 THR A CA 1
ATOM 785 C C . THR A 1 97 ? 22.739 5.605 -2.547 1.00 86.69 97 THR A C 1
ATOM 787 O O . THR A 1 97 ? 21.754 5.043 -3.010 1.00 86.69 97 THR A O 1
ATOM 790 N N . THR A 1 98 ? 23.248 5.282 -1.363 1.00 84.25 98 THR A N 1
ATOM 791 C CA . THR A 1 98 ? 22.581 4.398 -0.402 1.00 84.25 98 THR A CA 1
ATOM 792 C C . THR A 1 98 ? 22.063 5.283 0.726 1.00 84.25 98 THR A C 1
ATOM 794 O O . THR A 1 98 ? 22.880 5.771 1.514 1.00 84.25 98 THR A O 1
ATOM 797 N N . PRO A 1 99 ? 20.751 5.560 0.795 1.00 78.75 99 PRO A N 1
ATOM 798 C CA . PRO A 1 99 ? 20.185 6.336 1.890 1.00 78.75 99 PRO A CA 1
ATOM 799 C C . PRO A 1 99 ? 20.430 5.621 3.221 1.00 78.75 99 PRO A C 1
ATOM 801 O O . PRO A 1 99 ? 20.090 4.451 3.378 1.00 78.75 99 PRO A O 1
ATOM 804 N N . THR A 1 100 ? 21.049 6.309 4.179 1.00 70.50 100 THR A N 1
ATOM 805 C CA . THR A 1 100 ? 21.370 5.736 5.498 1.00 70.50 100 THR A CA 1
ATOM 806 C C . THR A 1 100 ? 20.263 5.936 6.529 1.00 70.50 100 THR A C 1
ATOM 808 O O . THR A 1 100 ? 20.284 5.282 7.565 1.00 70.50 100 THR A O 1
ATOM 811 N N . ASP A 1 101 ? 19.330 6.849 6.262 1.00 68.31 101 ASP A N 1
ATOM 812 C CA . ASP A 1 101 ? 18.224 7.208 7.149 1.00 68.31 101 ASP A CA 1
ATOM 813 C C . ASP A 1 101 ? 16.956 7.377 6.305 1.00 68.31 101 ASP A C 1
ATOM 815 O O . ASP A 1 101 ? 16.686 8.444 5.751 1.00 68.31 101 ASP A O 1
ATOM 819 N N . ILE A 1 102 ? 16.246 6.266 6.094 1.00 72.12 102 ILE A N 1
ATOM 820 C CA . ILE A 1 102 ? 15.009 6.268 5.317 1.00 72.12 102 ILE A CA 1
ATOM 821 C C . ILE A 1 102 ? 13.870 6.617 6.259 1.00 72.12 102 ILE A C 1
ATOM 823 O O . ILE A 1 102 ? 13.399 5.794 7.049 1.00 72.12 102 ILE A O 1
ATOM 827 N N . ASP A 1 103 ? 13.413 7.855 6.144 1.00 75.06 103 ASP A N 1
ATOM 828 C CA . ASP A 1 103 ? 12.330 8.376 6.955 1.00 75.06 103 ASP A CA 1
ATOM 829 C C . ASP A 1 103 ? 10.965 7.847 6.474 1.00 75.06 103 ASP A C 1
ATOM 831 O O . ASP A 1 103 ? 10.269 8.483 5.681 1.00 75.06 103 ASP A O 1
ATOM 835 N N . HIS A 1 104 ? 10.582 6.647 6.927 1.00 75.50 104 HIS A N 1
ATOM 836 C CA . HIS A 1 104 ? 9.304 6.018 6.581 1.00 75.50 104 HIS A CA 1
ATOM 837 C C . HIS A 1 104 ? 8.420 5.730 7.803 1.00 75.50 104 HIS A C 1
ATOM 839 O O . HIS A 1 104 ? 8.888 5.485 8.911 1.00 75.50 104 HIS A O 1
ATOM 845 N N . CYS A 1 105 ? 7.106 5.745 7.573 1.00 78.81 105 CYS A N 1
ATOM 846 C CA . CYS A 1 105 ? 6.038 5.679 8.580 1.00 78.81 105 CYS A CA 1
ATOM 847 C C . CYS A 1 105 ? 5.142 4.437 8.420 1.00 78.81 105 CYS A C 1
ATOM 849 O O . CYS A 1 105 ? 3.967 4.464 8.783 1.00 78.81 105 CYS A O 1
ATOM 851 N N . TYR A 1 106 ? 5.651 3.395 7.766 1.00 79.81 106 TYR A N 1
ATOM 852 C CA . TYR A 1 106 ? 4.883 2.194 7.446 1.00 79.81 106 TYR A CA 1
ATOM 853 C C . TYR A 1 106 ? 5.098 1.136 8.513 1.00 79.81 106 TYR A C 1
ATOM 855 O O . TYR A 1 106 ? 6.238 0.770 8.803 1.00 79.81 106 TYR A O 1
ATOM 863 N N . TYR A 1 107 ? 3.997 0.627 9.049 1.00 82.69 107 TYR A N 1
ATOM 864 C CA . TYR A 1 107 ? 3.984 -0.320 10.149 1.00 82.69 107 TYR A CA 1
ATOM 865 C C . TYR A 1 107 ? 3.144 -1.548 9.802 1.00 82.69 107 TYR A C 1
ATOM 867 O O . TYR A 1 107 ? 2.159 -1.471 9.061 1.00 82.69 107 TYR A O 1
ATOM 875 N N . HIS A 1 108 ? 3.515 -2.687 10.375 1.00 82.25 108 HIS A N 1
ATOM 876 C CA . HIS A 1 108 ? 2.700 -3.897 10.390 1.00 82.25 108 HIS A CA 1
ATOM 877 C C . HIS A 1 108 ? 2.524 -4.393 11.823 1.00 82.25 108 HIS A C 1
ATOM 879 O O . HIS A 1 108 ? 3.238 -3.969 12.727 1.00 82.25 108 HIS A O 1
ATOM 885 N N . GLY A 1 109 ? 1.569 -5.285 12.061 1.00 86.56 109 GLY A N 1
ATOM 886 C CA . GLY A 1 109 ? 1.300 -5.705 13.426 1.00 86.56 109 GLY A CA 1
ATOM 887 C C . GLY A 1 109 ? 0.138 -6.661 13.600 1.00 86.56 109 GLY A C 1
ATOM 888 O O . GLY A 1 109 ? -0.337 -7.285 12.650 1.00 86.56 109 GLY A O 1
ATOM 889 N N . SER A 1 110 ? -0.325 -6.750 14.841 1.00 89.81 110 SER A N 1
ATOM 890 C CA . SER A 1 110 ? -1.440 -7.603 15.255 1.00 89.81 110 SER A CA 1
ATOM 891 C C . SER A 1 110 ? -2.329 -6.892 16.274 1.00 89.81 110 SER A C 1
ATOM 893 O O . SER A 1 110 ? -1.946 -5.880 16.863 1.00 89.81 110 SER A O 1
ATOM 895 N N . ILE A 1 111 ? -3.541 -7.408 16.445 1.00 94.81 111 ILE A N 1
ATOM 896 C CA . ILE A 1 111 ? -4.504 -6.982 17.456 1.00 94.81 111 ILE A CA 1
ATOM 897 C C . ILE A 1 111 ? -4.355 -7.901 18.669 1.00 94.81 111 ILE A C 1
ATOM 899 O O . ILE A 1 111 ? -4.303 -9.126 18.532 1.00 94.81 111 ILE A O 1
ATOM 903 N N . VAL A 1 112 ? -4.289 -7.304 19.857 1.00 95.31 112 VAL A N 1
ATOM 904 C CA . VAL A 1 112 ? -4.196 -8.026 21.131 1.00 95.31 112 VAL A CA 1
ATOM 905 C C . VAL A 1 112 ? -5.363 -9.007 21.271 1.00 95.31 112 VAL A C 1
ATOM 907 O O . VAL A 1 112 ? -6.493 -8.706 20.892 1.00 95.31 112 VAL A O 1
ATOM 910 N N . ASP A 1 113 ? -5.068 -10.195 21.801 1.00 92.62 113 ASP A N 1
ATOM 911 C CA . ASP A 1 113 ? -6.017 -11.297 22.003 1.00 92.62 113 ASP A CA 1
ATOM 912 C C . ASP A 1 113 ? -6.686 -11.848 20.723 1.00 92.62 113 ASP A C 1
ATOM 914 O O . ASP A 1 113 ? -7.628 -12.638 20.805 1.00 92.62 113 ASP A O 1
ATOM 918 N N . ASP A 1 114 ? -6.168 -11.520 19.531 1.00 89.81 114 ASP A N 1
ATOM 919 C CA . ASP A 1 114 ? -6.592 -12.114 18.258 1.00 89.81 114 ASP A CA 1
ATOM 920 C C . ASP A 1 114 ? -5.384 -12.638 17.465 1.00 89.81 114 ASP A C 1
ATOM 922 O O . ASP A 1 114 ? -4.733 -11.918 16.708 1.00 89.81 114 ASP A O 1
ATOM 926 N N . SER A 1 115 ? -5.089 -13.932 17.601 1.00 85.19 115 SER A N 1
ATOM 927 C CA . SER A 1 115 ? -3.937 -14.574 16.948 1.00 85.19 115 SER A CA 1
ATOM 928 C C . SER A 1 115 ? -4.055 -14.714 15.426 1.00 85.19 115 SER A C 1
ATOM 930 O O . SER A 1 115 ? -3.069 -15.050 14.773 1.00 85.19 115 SER A O 1
ATOM 932 N N . GLN A 1 116 ? -5.240 -14.486 14.852 1.00 80.25 116 GLN A N 1
ATOM 933 C CA . GLN A 1 116 ? -5.473 -14.513 13.402 1.00 80.25 116 GLN A CA 1
ATOM 934 C C . GLN A 1 116 ? -5.504 -13.105 12.794 1.00 80.25 116 GLN A C 1
ATOM 936 O O . GLN A 1 116 ? -5.623 -12.946 11.570 1.00 80.25 116 GLN A O 1
ATOM 941 N N . SER A 1 117 ? -5.398 -12.082 13.641 1.00 82.56 117 SER A N 1
ATOM 942 C CA . SER A 1 117 ? -5.389 -10.696 13.214 1.00 82.56 117 SER A CA 1
ATOM 943 C C . SER A 1 117 ? -4.124 -10.339 12.440 1.00 82.56 117 SER A C 1
ATOM 945 O O . SER A 1 117 ? -3.076 -10.978 12.534 1.00 82.56 117 SER A O 1
ATOM 947 N N . SER A 1 118 ? -4.237 -9.290 11.640 1.00 75.75 118 SER A N 1
ATOM 948 C CA . SER A 1 118 ? -3.085 -8.653 11.012 1.00 75.75 118 SER A CA 1
ATOM 949 C C . SER A 1 118 ? -3.397 -7.189 10.769 1.00 75.75 118 SER A C 1
ATOM 951 O O . SER A 1 118 ? -4.526 -6.863 10.393 1.00 75.75 118 SER A O 1
ATOM 953 N N . VAL A 1 119 ? -2.396 -6.334 10.924 1.00 82.75 119 VAL A N 1
ATOM 954 C CA . VAL A 1 119 ? -2.490 -4.886 10.728 1.00 82.75 119 VAL A CA 1
ATOM 955 C C . VAL A 1 119 ? -1.401 -4.439 9.755 1.00 82.75 119 VAL A C 1
ATOM 957 O O . VAL A 1 119 ? -0.276 -4.929 9.828 1.00 82.75 119 VAL A O 1
ATOM 960 N N . SER A 1 120 ? -1.727 -3.521 8.848 1.00 82.50 120 SER A N 1
ATOM 961 C CA . SER A 1 120 ? -0.784 -2.839 7.959 1.00 82.50 120 SER A CA 1
ATOM 962 C C . SER A 1 120 ? -1.241 -1.396 7.780 1.00 82.50 120 SER A C 1
ATOM 964 O O . SER A 1 120 ? -2.277 -1.146 7.166 1.00 82.50 120 SER A O 1
ATOM 966 N N . ILE A 1 121 ? -0.517 -0.455 8.384 1.00 80.62 121 ILE A N 1
ATOM 967 C CA . ILE A 1 121 ? -0.946 0.940 8.527 1.00 80.62 121 ILE A CA 1
ATOM 968 C C . ILE A 1 121 ? 0.228 1.884 8.240 1.00 80.62 121 ILE A C 1
ATOM 970 O O . ILE A 1 121 ? 1.357 1.652 8.670 1.00 80.62 121 ILE A O 1
ATOM 974 N N . SER A 1 122 ? -0.057 2.964 7.520 1.00 79.88 122 SER A N 1
ATOM 975 C CA . SER A 1 122 ? 0.774 4.161 7.414 1.00 79.88 122 SER A CA 1
ATOM 976 C C . SER A 1 122 ? 0.382 5.158 8.500 1.00 79.88 122 SER A C 1
ATOM 978 O O . SER A 1 122 ? -0.807 5.330 8.767 1.00 79.88 122 SER A O 1
ATOM 980 N N . THR A 1 123 ? 1.369 5.824 9.101 1.00 81.25 123 THR A N 1
ATOM 981 C CA . THR A 1 123 ? 1.161 6.912 10.074 1.00 81.25 123 THR A CA 1
ATOM 982 C C . THR A 1 123 ? 1.708 8.258 9.593 1.00 81.25 123 THR A C 1
ATOM 984 O O . THR A 1 123 ? 1.954 9.145 10.403 1.00 81.25 123 THR A O 1
ATOM 987 N N . CYS A 1 124 ? 1.976 8.413 8.291 1.00 75.56 124 CYS A N 1
ATOM 988 C CA . CYS A 1 124 ? 2.602 9.630 7.754 1.00 75.56 124 CYS A CA 1
ATOM 989 C C . CYS A 1 124 ? 1.715 10.871 7.877 1.00 75.56 124 CYS A C 1
ATOM 991 O O . CYS A 1 124 ? 2.234 11.966 8.068 1.00 75.56 124 CYS A O 1
ATOM 993 N N . ASP A 1 125 ? 0.405 10.691 7.732 1.00 72.75 125 ASP A N 1
ATOM 994 C CA . ASP A 1 125 ? -0.599 11.751 7.801 1.00 72.75 125 ASP A CA 1
ATOM 995 C C . ASP A 1 125 ? -1.879 11.164 8.401 1.00 72.75 125 ASP A C 1
ATOM 997 O O . ASP A 1 125 ? -2.901 11.001 7.746 1.00 72.75 125 ASP A O 1
ATOM 1001 N N . GLY A 1 126 ? -1.764 10.702 9.644 1.00 73.50 126 GLY A N 1
ATOM 1002 C CA . GLY A 1 126 ? -2.799 9.920 10.307 1.00 73.50 126 GLY A CA 1
ATOM 1003 C C . GLY A 1 126 ? -2.790 8.429 9.981 1.00 73.50 126 GLY A C 1
ATOM 1004 O O . GLY A 1 126 ? -2.019 7.971 9.138 1.00 73.50 126 GLY A O 1
ATOM 1005 N N . LEU A 1 127 ? -3.613 7.655 10.701 1.00 80.56 127 LEU A N 1
ATOM 1006 C CA . LEU A 1 127 ? -3.723 6.212 10.489 1.00 80.56 127 LEU A CA 1
ATOM 1007 C C . LEU A 1 127 ? -4.471 5.924 9.189 1.00 80.56 127 LEU A C 1
ATOM 1009 O O . LEU A 1 127 ? -5.681 6.125 9.095 1.00 80.56 127 LEU A O 1
ATOM 1013 N N . LYS A 1 128 ? -3.746 5.407 8.199 1.00 77.19 128 LYS A N 1
ATOM 1014 C CA . LYS A 1 128 ? -4.319 4.931 6.940 1.00 77.19 128 LYS A CA 1
ATOM 1015 C C . LYS A 1 128 ? -3.888 3.500 6.670 1.00 77.19 128 LYS A C 1
ATOM 1017 O O . LYS A 1 128 ? -2.692 3.218 6.657 1.00 77.19 128 LYS A O 1
ATOM 1022 N N . GLY A 1 129 ? -4.829 2.602 6.406 1.00 67.44 129 GLY A N 1
ATOM 1023 C CA . GLY A 1 129 ? -4.488 1.250 5.974 1.00 67.44 129 GLY A CA 1
ATOM 1024 C C . GLY A 1 129 ? -5.524 0.194 6.317 1.00 67.44 129 GLY A C 1
ATOM 1025 O O . GLY A 1 129 ? -6.725 0.447 6.343 1.00 67.44 129 GLY A O 1
ATOM 1026 N N . TYR A 1 130 ? -5.034 -1.016 6.549 1.00 77.56 130 TYR A N 1
ATOM 1027 C CA . TYR A 1 130 ? -5.818 -2.231 6.692 1.00 77.56 130 TYR A CA 1
ATOM 1028 C C . TYR A 1 130 ? -5.622 -2.862 8.060 1.00 77.56 130 TYR A C 1
ATOM 1030 O O . TYR A 1 130 ? -4.498 -2.985 8.554 1.00 77.56 130 TYR A O 1
ATOM 1038 N N . PHE A 1 131 ? -6.701 -3.396 8.615 1.00 77.56 131 PHE A N 1
ATOM 1039 C CA . PHE A 1 131 ? -6.594 -4.388 9.669 1.00 77.56 131 PHE A CA 1
ATOM 1040 C C . PHE A 1 131 ? -7.695 -5.428 9.549 1.00 77.56 131 PHE A C 1
ATOM 1042 O O . PHE A 1 131 ? -8.798 -5.166 9.073 1.00 77.56 131 PHE A O 1
ATOM 1049 N N . ARG A 1 132 ? -7.404 -6.640 10.006 1.00 80.31 132 ARG A N 1
ATOM 1050 C CA . ARG A 1 132 ? -8.412 -7.689 10.134 1.00 80.31 132 ARG A CA 1
ATOM 1051 C C . ARG A 1 132 ? -8.394 -8.288 11.515 1.00 80.31 132 ARG A C 1
ATOM 1053 O O . ARG A 1 132 ? -7.336 -8.455 12.117 1.00 80.31 132 ARG A O 1
ATOM 1060 N N . THR A 1 133 ? -9.582 -8.667 11.941 1.00 84.06 133 THR A N 1
ATOM 1061 C CA . THR A 1 133 ? -9.816 -9.603 13.032 1.00 84.06 133 THR A CA 1
ATOM 1062 C C . THR A 1 133 ? -10.100 -10.982 12.438 1.00 84.06 133 THR A C 1
ATOM 1064 O O . THR A 1 133 ? -10.262 -11.138 11.224 1.00 84.06 133 THR A O 1
ATOM 1067 N N . SER A 1 134 ? -10.226 -11.982 13.298 1.00 79.88 134 SER A N 1
ATOM 1068 C CA . SER A 1 134 ? -10.754 -13.304 12.946 1.00 79.88 134 SER A CA 1
ATOM 1069 C C . SER A 1 134 ? -12.150 -13.273 12.299 1.00 79.88 134 SER A C 1
ATOM 1071 O O . SER A 1 134 ? -12.491 -14.199 11.564 1.00 79.88 134 SER A O 1
ATOM 1073 N N . ALA A 1 135 ? -12.952 -12.231 12.549 1.00 79.62 135 ALA A N 1
ATOM 1074 C CA . ALA A 1 135 ? -14.343 -12.147 12.101 1.00 79.62 135 ALA A CA 1
ATOM 1075 C C . ALA A 1 135 ? -14.557 -11.216 10.899 1.00 79.62 135 ALA A C 1
ATOM 1077 O O . ALA A 1 135 ? -15.397 -11.502 10.054 1.00 79.62 135 ALA A O 1
ATOM 1078 N N . GLN A 1 136 ? -13.820 -10.107 10.834 1.00 77.81 136 GLN A N 1
ATOM 1079 C CA . GLN A 1 136 ? -14.093 -9.018 9.898 1.00 77.81 136 GLN A CA 1
ATOM 1080 C C . GLN A 1 136 ? -12.808 -8.321 9.463 1.00 77.81 136 GLN A C 1
ATOM 1082 O O . GLN A 1 136 ? -11.834 -8.226 10.218 1.00 77.81 136 GLN A O 1
ATOM 1087 N N . ARG A 1 137 ? -12.831 -7.805 8.236 1.00 72.19 137 ARG A N 1
ATOM 1088 C CA . ARG A 1 137 ? -11.777 -6.980 7.649 1.00 72.19 137 ARG A CA 1
ATOM 1089 C C . ARG A 1 137 ? -12.222 -5.527 7.609 1.00 72.19 137 ARG A C 1
ATOM 1091 O O . ARG A 1 137 ? -13.385 -5.259 7.308 1.00 72.19 137 ARG A O 1
ATOM 1098 N N . TYR A 1 138 ? -11.285 -4.627 7.866 1.00 75.88 138 TYR A N 1
ATOM 1099 C CA . TYR A 1 138 ? -11.536 -3.202 7.976 1.00 75.88 138 TYR A CA 1
ATOM 1100 C C . TYR A 1 138 ? -10.502 -2.394 7.193 1.00 75.88 138 TYR A C 1
ATOM 1102 O O . TYR A 1 138 ? -9.329 -2.775 7.109 1.00 75.88 138 TYR A O 1
ATOM 1110 N N . LEU A 1 139 ? -10.944 -1.262 6.653 1.00 68.44 139 LEU A N 1
ATOM 1111 C CA . LEU A 1 139 ? -10.075 -0.173 6.211 1.00 68.44 139 LEU A CA 1
ATOM 1112 C C . LEU A 1 139 ? -10.217 0.997 7.181 1.00 68.44 139 LEU A C 1
ATOM 1114 O O . LEU A 1 139 ? -11.306 1.223 7.702 1.00 68.44 139 LEU A O 1
ATOM 1118 N N . ILE A 1 140 ? -9.126 1.725 7.403 1.00 74.94 140 ILE A N 1
ATOM 1119 C CA . ILE A 1 140 ? -9.098 2.967 8.177 1.00 74.94 140 ILE A CA 1
ATOM 1120 C C . ILE A 1 140 ? -8.464 4.086 7.352 1.00 74.94 140 ILE A C 1
ATOM 1122 O O . ILE A 1 140 ? -7.443 3.861 6.697 1.00 74.94 140 ILE A O 1
ATOM 1126 N N . GLU A 1 141 ? -9.045 5.281 7.398 1.00 70.25 141 GLU A N 1
ATOM 1127 C CA . GLU A 1 141 ? -8.473 6.490 6.801 1.00 70.25 141 GLU A CA 1
ATOM 1128 C C . GLU A 1 141 ? -8.723 7.738 7.666 1.00 70.25 141 GLU A C 1
ATOM 1130 O O . GLU A 1 141 ? -9.720 7.800 8.391 1.00 70.25 141 GLU A O 1
ATOM 1135 N N . PRO A 1 142 ? -7.824 8.736 7.630 1.00 75.94 142 PRO A N 1
ATOM 1136 C CA . PRO A 1 142 ? -7.966 9.965 8.404 1.00 75.94 142 PRO A CA 1
ATOM 1137 C C . PRO A 1 142 ? -9.063 10.872 7.833 1.00 75.94 142 PRO A C 1
ATOM 1139 O O . PRO A 1 142 ? -9.141 11.096 6.629 1.00 75.94 142 PRO A O 1
ATOM 1142 N N . LEU A 1 143 ? -9.868 11.461 8.718 1.00 77.12 143 LEU A N 1
ATOM 1143 C CA . LEU A 1 143 ? -10.828 12.519 8.389 1.00 77.12 143 LEU A CA 1
ATOM 1144 C C . LEU A 1 143 ? -10.294 13.893 8.803 1.00 77.12 143 LEU A C 1
ATOM 1146 O O . LEU A 1 143 ? -10.386 14.860 8.052 1.00 77.12 143 LEU A O 1
ATOM 1150 N N . SER A 1 144 ? -9.747 13.998 10.016 1.00 81.00 144 SER A N 1
ATOM 1151 C CA . SER A 1 144 ? -9.137 15.230 10.530 1.00 81.00 144 SER A CA 1
ATOM 1152 C C . SER A 1 144 ? -8.288 14.936 11.765 1.00 81.00 144 SER A C 1
ATOM 1154 O O . SER A 1 144 ? -8.582 13.987 12.473 1.00 81.00 144 SER A O 1
ATOM 1156 N N . GLY A 1 145 ? -7.279 15.760 12.069 1.00 70.25 145 GLY A N 1
ATOM 1157 C CA . GLY A 1 145 ? -6.551 15.677 13.346 1.00 70.25 145 GLY A CA 1
ATOM 1158 C C . GLY A 1 145 ? -5.381 14.684 13.407 1.00 70.25 145 GLY A C 1
ATOM 1159 O O . GLY A 1 145 ? -4.949 14.351 14.505 1.00 70.25 145 GLY A O 1
ATOM 1160 N N . GLY A 1 146 ? -4.839 14.240 12.267 1.00 72.25 146 GLY A N 1
ATOM 1161 C CA . GLY A 1 146 ? -3.637 13.398 12.228 1.00 72.25 146 GLY A CA 1
ATOM 1162 C C . GLY A 1 146 ? -3.880 11.955 12.685 1.00 72.25 146 GLY A C 1
ATOM 1163 O O . GLY A 1 146 ? -4.874 11.334 12.314 1.00 72.25 146 GLY A O 1
ATOM 1164 N N . ASP A 1 147 ? -2.942 11.381 13.439 1.00 71.12 147 ASP A N 1
ATOM 1165 C CA . ASP A 1 147 ? -2.944 9.975 13.882 1.00 71.12 147 ASP A CA 1
ATOM 1166 C C . ASP A 1 147 ? -3.849 9.698 15.083 1.00 71.12 147 ASP A C 1
ATOM 1168 O O . ASP A 1 147 ? -4.371 8.592 15.196 1.00 71.12 147 ASP A O 1
ATOM 1172 N N . GLU A 1 148 ? -4.117 10.704 15.912 1.00 81.19 148 GLU A N 1
ATOM 1173 C CA . GLU A 1 148 ? -5.048 10.622 17.054 1.00 81.19 148 GLU A CA 1
ATOM 1174 C C . GLU A 1 148 ? -6.384 11.351 16.807 1.00 81.19 148 GLU A C 1
ATOM 1176 O O . GLU A 1 148 ? -7.174 11.588 17.724 1.00 81.19 148 GLU A O 1
ATOM 1181 N N . GLY A 1 149 ? -6.610 11.763 15.561 1.00 84.69 149 GLY A N 1
ATOM 1182 C CA . GLY A 1 149 ? -7.798 12.482 15.129 1.00 84.69 149 GLY A CA 1
ATOM 1183 C C . GLY A 1 149 ? -9.026 11.605 14.864 1.00 84.69 149 GLY A C 1
ATOM 1184 O O . GLY A 1 149 ? -9.137 10.482 15.350 1.00 84.69 149 GLY A O 1
ATOM 1185 N N . ASP A 1 150 ? -9.973 12.143 14.097 1.00 91.25 150 ASP A N 1
ATOM 1186 C CA . ASP A 1 150 ? -11.134 11.391 13.619 1.00 91.25 150 ASP A CA 1
ATOM 1187 C C . ASP A 1 150 ? -10.721 10.549 12.408 1.00 91.25 150 ASP A C 1
ATOM 1189 O O . ASP A 1 150 ? -10.140 11.079 11.456 1.00 91.25 150 ASP A O 1
ATOM 1193 N N . HIS A 1 151 ? -11.090 9.269 12.410 1.00 86.31 151 HIS A N 1
ATOM 1194 C CA . HIS A 1 151 ? -10.862 8.341 11.302 1.00 86.31 151 HIS A CA 1
ATOM 1195 C C . HIS A 1 151 ? -12.167 7.687 10.872 1.00 86.31 151 HIS A C 1
ATOM 1197 O O . HIS A 1 151 ? -13.032 7.401 11.699 1.00 86.31 151 HIS A O 1
ATOM 1203 N N . ALA A 1 152 ? -12.301 7.428 9.578 1.00 80.00 152 ALA A N 1
ATOM 1204 C CA . ALA A 1 152 ? -13.352 6.583 9.036 1.00 80.00 152 ALA A CA 1
ATOM 1205 C C . ALA A 1 152 ? -12.884 5.126 9.049 1.00 80.00 152 ALA A C 1
ATOM 1207 O O . ALA A 1 152 ? -11.792 4.828 8.566 1.00 80.00 152 ALA A O 1
ATOM 1208 N N . VAL A 1 153 ? -13.704 4.223 9.589 1.00 83.56 153 VAL A N 1
ATOM 1209 C CA . VAL A 1 153 ? -13.489 2.776 9.552 1.00 83.56 153 VAL A CA 1
ATOM 1210 C C . VAL A 1 153 ? -14.609 2.103 8.775 1.00 83.56 153 VAL A C 1
ATOM 1212 O O . VAL A 1 153 ? -15.772 2.157 9.164 1.00 83.56 153 VAL A O 1
ATOM 1215 N N . MET A 1 154 ? -14.243 1.436 7.687 1.00 73.44 154 MET A N 1
ATOM 1216 C CA . MET A 1 154 ? -15.169 0.756 6.779 1.00 73.44 154 MET A CA 1
ATOM 1217 C C . MET A 1 154 ? -15.004 -0.753 6.890 1.00 73.44 154 MET A C 1
ATOM 1219 O O . MET A 1 154 ? -13.879 -1.251 6.991 1.00 73.44 154 MET A O 1
ATOM 1223 N N . THR A 1 155 ? -16.106 -1.498 6.833 1.00 75.00 155 THR A N 1
ATOM 1224 C CA . THR A 1 155 ? -16.056 -2.959 6.699 1.00 75.00 155 THR A CA 1
ATOM 1225 C C . THR A 1 155 ? -15.781 -3.353 5.256 1.00 75.00 155 THR A C 1
ATOM 1227 O O . THR A 1 155 ? -16.403 -2.836 4.336 1.00 75.00 155 THR A O 1
ATOM 1230 N N . PHE A 1 156 ? -14.886 -4.315 5.059 1.00 54.12 156 PHE A N 1
ATOM 1231 C CA . PHE A 1 156 ? -14.534 -4.847 3.746 1.00 54.12 156 PHE A CA 1
ATOM 1232 C C . PHE A 1 156 ? -15.005 -6.303 3.608 1.00 54.12 156 PHE A C 1
ATOM 1234 O O . PHE A 1 156 ? -14.489 -7.173 4.314 1.00 54.12 156 PHE A O 1
ATOM 1241 N N . ASP A 1 157 ? 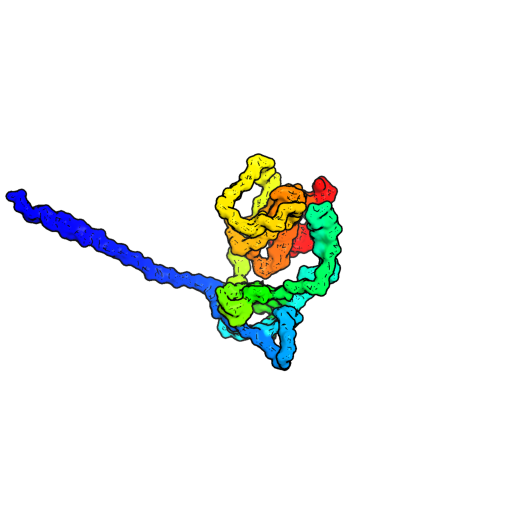-15.938 -6.570 2.686 1.00 56.97 157 ASP A N 1
ATOM 1242 C CA . ASP A 1 157 ? -16.471 -7.910 2.393 1.00 56.97 157 ASP A CA 1
ATOM 1243 C C . ASP A 1 157 ? -16.205 -8.341 0.938 1.00 56.97 157 ASP A C 1
ATOM 1245 O O . ASP A 1 157 ? -16.572 -7.665 -0.020 1.00 56.97 157 ASP A O 1
ATOM 1249 N N . ASP A 1 158 ? -15.632 -9.539 0.768 1.00 47.31 158 ASP A N 1
ATOM 1250 C CA . ASP A 1 158 ? -15.172 -10.109 -0.517 1.00 47.31 158 ASP A CA 1
ATOM 1251 C C . ASP A 1 158 ? -16.306 -10.448 -1.524 1.00 47.31 158 ASP A C 1
ATOM 1253 O O . ASP A 1 158 ? -16.041 -10.993 -2.595 1.00 47.31 158 ASP A O 1
ATOM 1257 N N . LYS A 1 159 ? -17.585 -10.214 -1.192 1.00 41.44 159 LYS A N 1
ATOM 1258 C CA . LYS A 1 159 ? -18.740 -10.803 -1.907 1.00 41.44 159 LYS A CA 1
ATOM 1259 C C . LYS A 1 159 ? -19.320 -9.972 -3.058 1.00 41.44 159 LYS A C 1
ATOM 1261 O O . LYS A 1 159 ? -20.219 -10.468 -3.730 1.00 41.44 159 LYS A O 1
ATOM 1266 N N . ASN A 1 160 ? -18.793 -8.780 -3.330 1.00 37.94 160 ASN A N 1
ATOM 1267 C CA . ASN A 1 160 ? -19.279 -7.888 -4.395 1.00 37.94 160 ASN A CA 1
ATOM 1268 C C . ASN A 1 160 ? -18.231 -7.611 -5.491 1.00 37.94 160 ASN A C 1
ATOM 1270 O O . ASN A 1 160 ? -18.150 -6.499 -6.001 1.00 37.94 160 ASN A O 1
ATOM 1274 N N . PHE A 1 161 ? -17.421 -8.601 -5.883 1.00 41.44 161 PHE A N 1
ATOM 1275 C CA . PHE A 1 161 ? -16.423 -8.399 -6.942 1.00 41.44 161 PHE A CA 1
ATOM 1276 C C . PHE A 1 161 ? -16.911 -8.871 -8.320 1.00 41.44 161 PHE A C 1
ATOM 1278 O O . PHE A 1 161 ? -17.134 -10.062 -8.543 1.00 41.44 161 PHE A O 1
ATOM 1285 N N . SER A 1 162 ? -16.997 -7.937 -9.270 1.00 41.50 162 SER A N 1
ATOM 1286 C CA . SER A 1 162 ? -16.755 -8.256 -10.684 1.00 41.50 162 SER A CA 1
ATOM 1287 C C . SER A 1 162 ? -15.244 -8.481 -10.854 1.00 41.50 162 SER A C 1
ATOM 1289 O O . SER A 1 162 ? -14.485 -7.735 -10.238 1.00 41.50 162 SER A O 1
ATOM 1291 N N . PRO A 1 163 ? -14.765 -9.484 -11.616 1.00 51.34 163 PRO A N 1
ATOM 1292 C CA . PRO A 1 163 ? -13.332 -9.760 -11.722 1.00 51.34 163 PRO A CA 1
ATOM 1293 C C . PRO A 1 163 ? -12.597 -8.540 -12.269 1.00 51.34 163 PRO A C 1
ATOM 1295 O O . PRO A 1 163 ? -12.882 -8.119 -13.386 1.00 51.34 163 PRO A O 1
ATOM 1298 N N . ALA A 1 164 ? -11.674 -7.984 -11.491 1.00 65.31 164 ALA A N 1
ATOM 1299 C CA . ALA A 1 164 ? -10.849 -6.874 -11.937 1.00 65.31 164 ALA A CA 1
ATOM 1300 C C . ALA A 1 164 ? -9.805 -7.347 -12.965 1.00 65.31 164 ALA A C 1
ATOM 1302 O O . ALA A 1 164 ? -9.243 -8.442 -12.848 1.00 65.31 164 ALA A O 1
ATOM 1303 N N . VAL A 1 165 ? -9.566 -6.529 -13.985 1.00 70.25 165 VAL A N 1
ATOM 1304 C CA . VAL A 1 165 ? -8.759 -6.849 -15.168 1.00 70.25 165 VAL A CA 1
ATOM 1305 C C . VAL A 1 165 ? -7.764 -5.737 -15.479 1.00 70.25 165 VAL A C 1
ATOM 1307 O O . VAL A 1 165 ? -7.944 -4.584 -15.083 1.00 70.25 165 VAL A O 1
ATOM 1310 N N . CYS A 1 166 ? -6.715 -6.081 -16.218 1.00 64.75 166 CYS A N 1
ATOM 1311 C CA . CYS A 1 166 ? -5.858 -5.082 -16.839 1.00 64.75 166 CYS A CA 1
ATOM 1312 C C . CYS A 1 166 ? -6.619 -4.392 -17.985 1.00 64.75 166 CYS A C 1
ATOM 1314 O O . CYS A 1 166 ? -7.371 -5.035 -18.721 1.00 64.75 166 CYS A O 1
ATOM 1316 N N . GLY A 1 167 ? -6.463 -3.075 -18.130 1.00 62.72 167 GLY A N 1
ATOM 1317 C CA . GLY A 1 167 ? -7.064 -2.319 -19.232 1.00 62.72 167 GLY A CA 1
ATOM 1318 C C . GLY A 1 167 ? -6.209 -2.292 -20.505 1.00 62.72 167 GLY A C 1
ATOM 1319 O O . GLY A 1 167 ? -6.654 -1.779 -21.532 1.00 62.72 167 GLY A O 1
ATOM 1320 N N . VAL A 1 168 ? -4.979 -2.813 -20.455 1.00 69.62 168 VAL A N 1
ATOM 1321 C CA . VAL A 1 168 ? -4.057 -2.841 -21.594 1.00 69.62 168 VAL 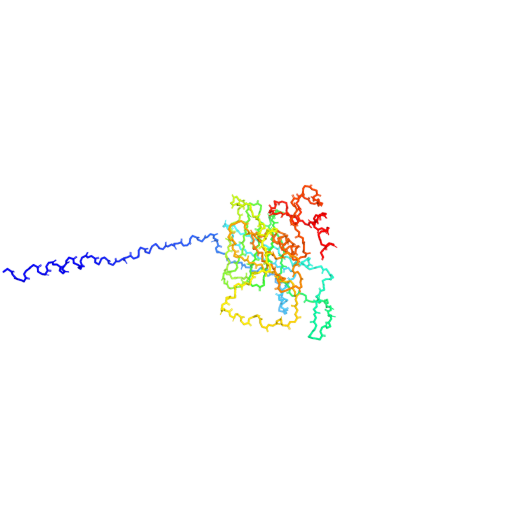A CA 1
ATOM 1322 C C . VAL A 1 168 ? -4.490 -3.927 -22.580 1.00 69.62 168 VAL A C 1
ATOM 1324 O O . VAL A 1 168 ? -4.683 -5.085 -22.218 1.00 69.62 168 VAL A O 1
ATOM 1327 N N . THR A 1 169 ? -4.637 -3.569 -23.858 1.00 69.81 169 THR A N 1
ATOM 1328 C CA . THR A 1 169 ? -4.878 -4.535 -24.943 1.00 69.81 169 THR A CA 1
ATOM 1329 C C . THR A 1 169 ? -3.729 -4.495 -25.949 1.00 69.81 169 THR A C 1
ATOM 1331 O O . THR A 1 169 ? -3.191 -3.422 -26.227 1.00 69.81 169 THR A O 1
ATOM 1334 N N . ASN A 1 170 ? -3.380 -5.641 -26.552 1.00 54.62 170 ASN A N 1
ATOM 1335 C CA . ASN A 1 170 ? -2.302 -5.752 -27.556 1.00 54.62 170 ASN A CA 1
ATOM 1336 C C . ASN A 1 170 ? -2.503 -4.855 -28.799 1.00 54.62 170 ASN A C 1
ATOM 1338 O O . ASN A 1 170 ? -1.598 -4.716 -29.615 1.00 54.62 170 ASN A O 1
ATOM 1342 N N . THR A 1 171 ? -3.688 -4.262 -28.972 1.00 50.94 171 THR A N 1
ATOM 1343 C CA . THR A 1 171 ? -4.044 -3.377 -30.091 1.00 50.94 171 THR A CA 1
ATOM 1344 C C . THR A 1 171 ? -4.148 -1.903 -29.700 1.00 50.94 171 THR A C 1
ATOM 1346 O O . THR A 1 171 ? -4.499 -1.087 -30.547 1.00 50.94 171 THR A O 1
ATOM 1349 N N . SER A 1 172 ? -3.931 -1.545 -28.430 1.00 43.69 172 SER A N 1
ATOM 1350 C CA . SER A 1 172 ? -4.500 -0.301 -27.897 1.00 43.69 172 SER A CA 1
ATOM 1351 C C . SER A 1 172 ? -3.821 0.994 -28.341 1.00 43.69 172 SER A C 1
ATOM 1353 O O . SER A 1 172 ? -4.388 2.047 -28.066 1.00 43.69 172 SER A O 1
ATOM 1355 N N . TRP A 1 173 ? -2.662 0.975 -29.009 1.00 51.47 173 TRP A N 1
ATOM 1356 C CA . TRP A 1 173 ? -1.943 2.221 -29.297 1.00 51.47 173 TRP A CA 1
ATOM 1357 C C . TRP A 1 173 ? -1.244 2.207 -30.662 1.00 51.47 173 TRP A C 1
ATOM 1359 O O . TRP A 1 173 ? -0.234 1.537 -30.858 1.00 51.47 173 TRP A O 1
ATOM 1369 N N . SER A 1 174 ? -1.795 2.980 -31.602 1.00 45.78 174 SER A N 1
ATOM 1370 C CA . SER A 1 174 ? -1.094 3.504 -32.779 1.00 45.78 174 SER A CA 1
ATOM 1371 C C . SER A 1 174 ? -0.357 4.792 -32.398 1.00 45.78 174 SER A C 1
ATOM 1373 O O . SER A 1 174 ? -0.886 5.575 -31.609 1.00 45.78 174 SER A O 1
ATOM 1375 N N . GLU A 1 175 ? 0.809 5.049 -32.997 1.00 47.62 175 GLU A N 1
ATOM 1376 C CA . GLU A 1 175 ? 1.670 6.227 -32.745 1.00 47.62 175 GLU A CA 1
ATOM 1377 C C . GLU A 1 175 ? 0.982 7.598 -32.970 1.00 47.62 175 GLU A C 1
ATOM 1379 O O . GLU A 1 175 ? 1.540 8.634 -32.620 1.00 47.62 175 GLU A O 1
ATOM 1384 N N . ASP A 1 176 ? -0.245 7.615 -33.498 1.00 45.50 176 ASP A N 1
ATOM 1385 C CA . ASP A 1 176 ? -0.999 8.815 -33.880 1.00 45.50 176 ASP A CA 1
ATOM 1386 C C . ASP A 1 176 ? -1.824 9.473 -32.747 1.00 45.50 176 ASP A C 1
ATOM 1388 O O . ASP A 1 176 ? -2.529 10.453 -32.995 1.00 45.50 176 ASP A O 1
ATOM 1392 N N . PHE A 1 177 ? -1.795 8.962 -31.507 1.00 41.06 177 PHE A N 1
ATOM 1393 C CA . PHE A 1 177 ? -2.606 9.513 -30.406 1.00 41.06 177 PHE A CA 1
ATOM 1394 C C . PHE A 1 177 ? -1.823 10.532 -29.555 1.00 41.06 177 PHE A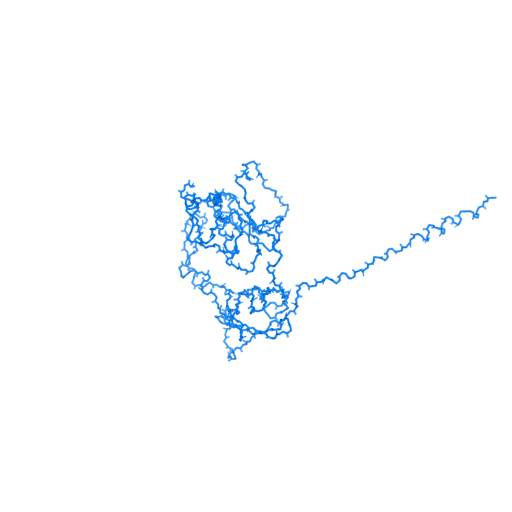 C 1
ATOM 1396 O O . PHE A 1 177 ? -1.100 10.173 -28.625 1.00 41.06 177 PHE A O 1
ATOM 1403 N N . GLU A 1 178 ? -1.993 11.830 -29.835 1.00 37.81 178 GLU A N 1
ATOM 1404 C CA . GLU A 1 178 ? -1.543 12.897 -28.928 1.00 37.81 178 GLU A CA 1
ATOM 1405 C C . GLU A 1 178 ? -2.450 12.964 -27.679 1.00 37.81 178 GLU A C 1
ATOM 1407 O O . GLU A 1 178 ? -3.679 13.000 -27.806 1.00 37.81 178 GLU A O 1
ATOM 1412 N N . PRO A 1 179 ? -1.891 12.999 -26.452 1.00 35.44 179 PRO A N 1
ATOM 1413 C CA . PRO A 1 179 ? -2.690 12.972 -25.233 1.00 35.44 179 PRO A CA 1
ATOM 1414 C C . PRO A 1 179 ? -3.478 14.281 -25.022 1.00 35.44 179 PRO A C 1
ATOM 1416 O O . PRO A 1 179 ? -2.964 15.370 -25.306 1.00 35.44 179 PRO A O 1
ATOM 1419 N N . PRO A 1 180 ? -4.698 14.226 -24.447 1.00 34.38 180 PRO A N 1
ATOM 1420 C CA . PRO A 1 180 ? -5.470 15.421 -24.136 1.00 34.38 180 PRO A CA 1
ATOM 1421 C C . PRO A 1 180 ? -4.752 16.230 -23.051 1.00 34.38 180 PRO A C 1
ATOM 1423 O O . PRO A 1 180 ? -4.687 15.834 -21.886 1.00 34.38 180 PRO A O 1
ATOM 1426 N N . THR A 1 181 ? -4.218 17.395 -23.412 1.00 40.19 181 THR A N 1
ATOM 1427 C CA . THR A 1 181 ? -3.652 18.326 -22.432 1.00 40.19 181 THR A CA 1
ATOM 1428 C C . THR A 1 181 ? -4.785 19.105 -21.763 1.00 40.19 181 THR A C 1
ATOM 1430 O O . THR A 1 181 ? -5.420 19.975 -22.362 1.00 40.19 181 THR A O 1
ATOM 1433 N N . SER A 1 182 ? -5.077 18.799 -20.495 1.00 33.97 182 SER A N 1
ATOM 1434 C CA . SER A 1 182 ? -5.979 19.640 -19.706 1.00 33.97 182 SER A CA 1
ATOM 1435 C C . SER A 1 182 ? -5.301 20.989 -19.422 1.00 33.97 182 SER A C 1
ATOM 1437 O O . SER A 1 182 ? -4.116 21.075 -19.096 1.00 33.97 182 SER A O 1
ATOM 1439 N N . ARG A 1 183 ? -6.052 22.087 -19.562 1.00 39.53 183 ARG A N 1
ATOM 1440 C CA . ARG A 1 183 ? -5.572 23.474 -19.395 1.00 39.53 183 ARG A CA 1
ATOM 1441 C C . ARG A 1 183 ? -5.274 23.880 -17.942 1.00 39.53 183 ARG A C 1
ATOM 1443 O O . ARG A 1 183 ? -5.159 25.071 -17.659 1.00 39.53 183 ARG A O 1
ATOM 1450 N N . SER A 1 184 ? -5.106 22.932 -17.024 1.00 37.19 184 SER A N 1
ATOM 1451 C CA . SER A 1 184 ? -4.661 23.225 -15.664 1.00 37.19 184 SER A CA 1
ATOM 1452 C C . SER A 1 184 ? -3.175 22.920 -15.544 1.00 37.19 184 SER A C 1
ATOM 1454 O O . SER A 1 184 ? -2.758 21.788 -15.311 1.00 37.19 184 SER A O 1
ATOM 1456 N N . ARG A 1 185 ? -2.344 23.953 -15.712 1.00 38.53 185 ARG A N 1
ATOM 1457 C CA . ARG A 1 185 ? -0.951 23.901 -15.263 1.00 38.53 185 ARG A CA 1
ATOM 1458 C C . ARG A 1 185 ? -0.945 23.829 -13.735 1.00 38.53 185 ARG A C 1
ATOM 1460 O O . ARG A 1 185 ? -0.806 24.854 -13.069 1.00 38.53 185 ARG A O 1
ATOM 1467 N N . SER A 1 186 ? -1.044 22.624 -13.181 1.00 34.12 186 SER A N 1
ATOM 1468 C CA . SER A 1 186 ? -0.534 22.361 -11.840 1.00 34.12 186 SER A CA 1
ATOM 1469 C C . SER A 1 186 ? 0.961 22.675 -11.864 1.00 34.12 186 SER A C 1
ATOM 1471 O O . SER A 1 186 ? 1.732 22.073 -12.611 1.00 34.12 186 SER A O 1
ATOM 1473 N N . ARG A 1 187 ? 1.375 23.672 -11.076 1.00 38.47 187 ARG A N 1
ATOM 1474 C CA . ARG A 1 187 ? 2.763 24.163 -10.989 1.00 38.47 187 ARG A CA 1
ATOM 1475 C C . ARG A 1 187 ? 3.768 23.122 -10.466 1.00 38.47 187 ARG A C 1
ATOM 1477 O O . ARG A 1 187 ? 4.942 23.440 -10.337 1.00 38.47 187 ARG A O 1
ATOM 1484 N N . SER A 1 188 ? 3.335 21.890 -10.220 1.00 38.09 188 SER A N 1
ATOM 1485 C CA . SER A 1 188 ? 4.172 20.764 -9.802 1.00 38.09 188 SER A CA 1
ATOM 1486 C C . SER A 1 188 ? 4.899 20.077 -10.969 1.00 38.09 188 SER A C 1
ATOM 1488 O O . SER A 1 188 ? 5.865 19.362 -10.741 1.00 38.09 188 SER A O 1
ATOM 1490 N N . ALA A 1 189 ? 4.494 20.316 -12.223 1.00 39.00 189 ALA A N 1
ATOM 1491 C CA . ALA A 1 189 ? 5.104 19.692 -13.408 1.00 39.00 189 ALA A CA 1
ATOM 1492 C C . ALA A 1 189 ? 6.417 20.361 -13.885 1.00 39.00 189 ALA A C 1
ATOM 1494 O O . ALA A 1 189 ? 6.934 20.019 -14.944 1.00 39.00 189 ALA A O 1
ATOM 1495 N N . ALA A 1 190 ? 6.956 21.336 -13.142 1.00 33.75 190 ALA A N 1
ATOM 1496 C CA . ALA A 1 190 ? 8.083 22.167 -13.581 1.00 33.75 190 ALA A CA 1
ATOM 1497 C C . ALA A 1 190 ? 9.442 21.827 -12.932 1.00 33.75 190 ALA A C 1
ATOM 1499 O O . ALA A 1 190 ? 10.344 22.657 -12.992 1.00 33.75 190 ALA A O 1
ATOM 1500 N N . LEU A 1 191 ? 9.613 20.644 -12.323 1.00 36.44 191 LEU A N 1
ATOM 1501 C CA . LEU A 1 191 ? 10.862 20.283 -11.623 1.00 36.44 191 LEU A CA 1
ATOM 1502 C C . LEU A 1 191 ? 11.649 19.084 -12.183 1.00 36.44 191 LEU A C 1
ATOM 1504 O O . LEU A 1 191 ? 12.672 18.741 -11.609 1.00 36.44 191 LEU A O 1
ATOM 1508 N N . TYR A 1 192 ? 11.273 18.492 -13.322 1.00 37.78 192 TYR A N 1
ATOM 1509 C CA . TYR A 1 192 ? 12.039 17.375 -13.907 1.00 37.78 192 TYR A CA 1
ATOM 1510 C C . TYR A 1 192 ? 12.256 17.534 -15.416 1.00 37.78 192 TYR A C 1
ATOM 1512 O O . TYR A 1 192 ? 11.831 16.716 -16.228 1.00 37.78 192 TYR A O 1
ATOM 1520 N N . ALA A 1 193 ? 12.931 18.611 -15.813 1.00 34.12 193 ALA A N 1
ATOM 1521 C CA . ALA A 1 193 ? 13.454 18.759 -17.167 1.00 34.12 193 ALA A CA 1
ATOM 1522 C C . ALA A 1 193 ? 14.844 18.101 -17.248 1.00 34.12 193 ALA A C 1
ATOM 1524 O O . ALA A 1 193 ? 15.851 18.791 -17.176 1.00 34.12 193 ALA A O 1
ATOM 1525 N N . GLY A 1 194 ? 14.906 16.768 -17.360 1.00 37.88 194 GLY A N 1
ATOM 1526 C CA . GLY A 1 194 ? 16.196 16.082 -17.551 1.00 37.88 194 GLY A CA 1
ATOM 1527 C C . GLY A 1 194 ? 16.215 14.559 -17.417 1.00 37.88 194 GLY A C 1
ATOM 1528 O O . GLY A 1 194 ? 17.148 13.924 -17.903 1.00 37.88 194 GLY A O 1
ATOM 1529 N N . HIS A 1 195 ? 15.192 13.936 -16.823 1.00 44.66 195 HIS A N 1
ATOM 1530 C CA . HIS A 1 195 ? 15.206 12.495 -16.562 1.00 44.66 195 HIS A CA 1
ATOM 1531 C C . HIS A 1 195 ? 13.956 11.794 -17.097 1.00 44.66 195 HIS A C 1
ATOM 1533 O O . HIS A 1 195 ? 12.835 12.149 -16.738 1.00 44.66 195 HIS A O 1
ATOM 1539 N N . ARG A 1 196 ? 14.145 10.780 -17.952 1.00 54.16 196 ARG A N 1
ATOM 1540 C CA . ARG A 1 196 ? 13.062 9.924 -18.463 1.00 54.16 196 ARG A CA 1
ATOM 1541 C C . ARG A 1 196 ? 12.901 8.706 -17.554 1.00 54.16 196 ARG A C 1
ATOM 1543 O O . ARG A 1 196 ? 13.367 7.619 -17.878 1.00 54.16 196 ARG A O 1
ATOM 1550 N N . PHE A 1 197 ? 12.310 8.917 -16.383 1.00 52.38 197 PHE A N 1
ATOM 1551 C CA . PHE A 1 197 ? 11.973 7.841 -15.448 1.00 52.38 197 PHE A CA 1
ATOM 1552 C C . PHE A 1 197 ? 10.660 7.149 -15.833 1.00 52.38 197 PHE A C 1
ATOM 1554 O O . PHE A 1 197 ? 9.883 7.659 -16.640 1.00 52.38 197 PHE A O 1
ATOM 1561 N N . ASN A 1 198 ? 10.402 5.980 -15.246 1.00 61.50 198 ASN A N 1
ATOM 1562 C CA . ASN A 1 198 ? 9.051 5.435 -15.192 1.00 61.50 198 ASN A CA 1
ATOM 1563 C C . ASN A 1 198 ? 8.243 6.162 -14.116 1.00 61.50 198 ASN A C 1
ATOM 1565 O O . ASN A 1 198 ? 8.711 6.296 -12.987 1.00 61.50 198 ASN A O 1
ATOM 1569 N N . PHE A 1 199 ? 7.050 6.632 -14.468 1.00 62.72 199 PHE A N 1
ATOM 1570 C CA . PHE A 1 199 ? 6.123 7.235 -13.521 1.00 62.72 199 PHE A CA 1
ATOM 1571 C C . PHE A 1 199 ? 4.838 6.419 -13.467 1.00 62.72 199 PHE A C 1
ATOM 1573 O O . PHE A 1 199 ? 4.017 6.490 -14.380 1.00 62.72 199 PHE A O 1
ATOM 1580 N N . THR A 1 200 ? 4.648 5.673 -12.381 1.00 70.38 200 THR A N 1
ATOM 1581 C CA . THR A 1 200 ? 3.390 4.969 -12.132 1.00 70.38 200 THR A CA 1
ATOM 1582 C C . THR A 1 200 ? 2.627 5.649 -11.005 1.00 70.38 200 THR A C 1
ATOM 1584 O O . THR A 1 200 ? 3.151 5.816 -9.903 1.00 70.38 200 THR A O 1
ATOM 1587 N N . ASN A 1 201 ? 1.396 6.076 -11.282 1.00 61.78 201 ASN A N 1
ATOM 1588 C CA . ASN A 1 201 ? 0.526 6.697 -10.289 1.00 61.78 201 ASN A CA 1
ATOM 1589 C C . ASN A 1 201 ? -0.388 5.652 -9.644 1.00 61.78 201 ASN A C 1
ATOM 1591 O O . ASN A 1 201 ? -1.058 4.908 -10.351 1.00 61.78 201 ASN A O 1
ATOM 1595 N N . ILE A 1 202 ? -0.444 5.631 -8.313 1.00 64.62 202 ILE A N 1
ATOM 1596 C CA . ILE A 1 202 ? -1.442 4.857 -7.571 1.00 64.62 202 ILE A CA 1
ATOM 1597 C C . ILE A 1 202 ? -2.580 5.810 -7.204 1.00 64.62 202 ILE A C 1
ATOM 1599 O O . ILE A 1 202 ? -2.347 6.824 -6.541 1.00 64.62 202 ILE A O 1
ATOM 1603 N N . SER A 1 203 ? -3.790 5.498 -7.656 1.00 50.78 203 SER A N 1
ATOM 1604 C CA . SER A 1 203 ? -4.982 6.325 -7.479 1.00 50.78 203 SER A CA 1
ATOM 1605 C C . SER A 1 203 ? -6.035 5.585 -6.664 1.00 50.78 203 SER A C 1
ATOM 1607 O O . SER A 1 203 ? -6.307 4.418 -6.919 1.00 50.78 203 SER A O 1
ATOM 1609 N N . GLY A 1 204 ? -6.674 6.280 -5.722 1.00 52.47 204 GLY A N 1
ATOM 1610 C CA . GLY A 1 204 ? -7.872 5.781 -5.034 1.00 52.47 204 GLY A CA 1
ATOM 1611 C C . GLY A 1 204 ? -9.167 5.986 -5.828 1.00 52.47 204 GLY A C 1
ATOM 1612 O O . GLY A 1 204 ? -10.243 5.743 -5.300 1.00 52.47 204 GLY A O 1
ATOM 1613 N N . ILE A 1 205 ? -9.081 6.499 -7.060 1.00 52.66 205 ILE A N 1
ATOM 1614 C CA . ILE A 1 205 ? -10.238 6.657 -7.947 1.00 52.66 205 ILE A CA 1
ATOM 1615 C C . ILE A 1 205 ? -10.543 5.309 -8.591 1.00 52.66 205 ILE A C 1
ATOM 1617 O O . ILE A 1 205 ? -9.660 4.720 -9.215 1.00 52.66 205 ILE A O 1
ATOM 1621 N N . ASP A 1 206 ? -11.801 4.884 -8.507 1.00 55.19 206 ASP A N 1
ATOM 1622 C CA . ASP A 1 206 ? -12.285 3.716 -9.232 1.00 55.19 206 ASP A CA 1
ATOM 1623 C C . ASP A 1 206 ? -12.313 3.990 -10.738 1.00 55.19 206 ASP A C 1
ATOM 1625 O O . ASP A 1 206 ? -12.948 4.944 -11.205 1.00 55.19 206 ASP A O 1
ATOM 1629 N N . PHE A 1 207 ? -11.601 3.169 -11.511 1.00 60.97 207 PHE A N 1
ATOM 1630 C CA . PHE A 1 207 ? -11.636 3.262 -12.965 1.00 60.97 207 PHE A CA 1
ATOM 1631 C C . PHE A 1 207 ? -12.944 2.700 -13.518 1.00 60.97 207 PHE A C 1
ATOM 1633 O O . PHE A 1 207 ? -13.653 1.923 -12.879 1.00 60.97 207 PHE A O 1
ATOM 1640 N N . GLU A 1 208 ? -13.285 3.118 -14.735 1.00 57.75 208 GLU A N 1
ATOM 1641 C CA . GLU A 1 208 ? -14.508 2.661 -15.380 1.00 57.75 208 GLU A CA 1
ATOM 1642 C C . GLU A 1 208 ? -14.458 1.148 -15.649 1.00 57.75 208 GLU A C 1
ATOM 1644 O O . GLU A 1 208 ? -13.494 0.611 -16.201 1.00 57.75 208 GLU A O 1
ATOM 1649 N N . GLY A 1 209 ? -15.538 0.455 -15.288 1.00 67.50 209 GLY A N 1
ATOM 1650 C CA . GLY A 1 209 ? -15.674 -0.979 -15.511 1.00 67.50 209 GLY A CA 1
ATOM 1651 C C . GLY A 1 209 ? -14.859 -1.810 -14.523 1.00 67.50 209 GLY A C 1
ATOM 1652 O O . GLY A 1 209 ? -14.927 -1.606 -13.318 1.00 67.50 209 GLY A O 1
ATOM 1653 N N . ALA A 1 210 ? -14.157 -2.817 -15.040 1.00 69.69 210 ALA A N 1
ATOM 1654 C CA . ALA A 1 210 ? -13.378 -3.759 -14.239 1.00 69.69 210 ALA A CA 1
ATOM 1655 C C . ALA A 1 210 ? -11.871 -3.449 -14.243 1.00 69.69 210 ALA A C 1
ATOM 1657 O O . ALA A 1 210 ? -11.085 -4.218 -13.697 1.00 69.69 210 ALA A O 1
ATOM 1658 N N . THR A 1 211 ? -11.444 -2.372 -14.900 1.00 72.69 211 THR A N 1
ATOM 1659 C CA . THR A 1 211 ? -10.026 -2.049 -15.060 1.00 72.69 211 THR A CA 1
ATOM 1660 C C . THR A 1 211 ? -9.408 -1.615 -13.737 1.00 72.69 211 THR A C 1
ATOM 1662 O O . THR A 1 211 ? -9.977 -0.790 -13.042 1.00 72.69 211 THR A O 1
ATOM 1665 N N . VAL A 1 212 ? -8.222 -2.125 -13.407 1.00 75.88 212 VAL A N 1
ATOM 1666 C CA . VAL A 1 212 ? -7.479 -1.718 -12.195 1.00 75.88 212 VAL A CA 1
ATOM 1667 C C . VAL A 1 212 ? -6.066 -1.218 -12.474 1.00 75.88 212 VAL A C 1
ATOM 1669 O O . VAL A 1 212 ? -5.356 -0.807 -11.557 1.00 75.88 212 VAL A O 1
ATOM 1672 N N . GLY A 1 213 ? -5.649 -1.238 -13.736 1.00 77.31 213 GLY A N 1
ATOM 1673 C CA . GLY A 1 213 ? -4.324 -0.820 -14.156 1.00 77.31 213 GLY A CA 1
ATOM 1674 C C . GLY A 1 213 ? -4.256 -0.569 -15.659 1.00 77.31 213 GLY A C 1
ATOM 1675 O O . GLY A 1 213 ? -5.000 -1.180 -16.436 1.00 77.31 213 GLY A O 1
ATOM 1676 N N . LEU A 1 214 ? -3.421 0.398 -16.039 1.00 74.31 214 LEU A N 1
ATOM 1677 C CA . LEU A 1 214 ? -3.120 0.772 -17.417 1.00 74.31 214 LEU A CA 1
ATOM 1678 C C . LEU A 1 214 ? -1.664 1.235 -17.534 1.00 74.31 214 LEU A C 1
ATOM 1680 O O . LEU A 1 214 ? -1.219 2.104 -16.782 1.00 74.31 214 LEU A O 1
ATOM 1684 N N . ALA A 1 215 ? -0.966 0.761 -18.559 1.00 75.81 215 ALA A N 1
ATOM 1685 C CA . ALA A 1 215 ? 0.368 1.213 -18.928 1.00 75.81 215 ALA A CA 1
ATOM 1686 C C . ALA A 1 215 ? 0.595 1.129 -20.441 1.00 75.81 215 ALA A C 1
ATOM 1688 O O . ALA A 1 215 ? -0.100 0.421 -21.172 1.00 75.81 215 ALA A O 1
ATOM 1689 N N . PHE A 1 216 ? 1.598 1.863 -20.923 1.00 65.88 216 PHE A N 1
ATOM 1690 C CA . PHE A 1 216 ? 2.086 1.712 -22.291 1.00 65.88 216 PHE A CA 1
ATOM 1691 C C . PHE A 1 216 ? 3.118 0.585 -22.383 1.00 65.88 216 PHE A C 1
ATOM 1693 O O . PHE A 1 216 ? 3.985 0.464 -21.517 1.00 65.88 216 PHE A O 1
ATOM 1700 N N . ILE A 1 217 ? 3.060 -0.206 -23.456 1.00 81.25 217 ILE A N 1
ATOM 1701 C CA . ILE A 1 217 ? 3.965 -1.344 -23.645 1.00 81.25 217 ILE A CA 1
ATOM 1702 C C . ILE A 1 217 ? 5.291 -0.891 -24.268 1.00 81.25 217 ILE A C 1
ATOM 1704 O O . ILE A 1 217 ? 5.289 -0.197 -25.281 1.00 81.25 217 ILE A O 1
ATOM 1708 N N . GLY A 1 218 ? 6.423 -1.305 -23.693 1.00 79.00 218 GLY A N 1
ATOM 1709 C CA . GLY A 1 218 ? 7.762 -1.091 -24.263 1.00 79.00 218 GLY A CA 1
ATOM 1710 C C . GLY A 1 218 ? 8.210 0.373 -24.290 1.00 79.00 218 GLY A C 1
ATOM 1711 O O . GLY A 1 218 ? 9.052 0.758 -25.096 1.00 79.00 218 GLY A O 1
ATOM 1712 N N . THR A 1 219 ? 7.629 1.215 -23.436 1.00 70.44 219 THR A N 1
ATOM 1713 C CA . THR A 1 219 ? 7.856 2.665 -23.431 1.00 70.44 219 THR A CA 1
ATOM 1714 C C . THR A 1 219 ? 8.793 3.141 -22.330 1.00 70.44 219 THR A C 1
ATOM 1716 O O . THR A 1 219 ? 8.923 4.358 -22.148 1.00 70.44 219 THR A O 1
ATOM 1719 N N . LEU A 1 220 ? 9.450 2.236 -21.595 1.00 72.62 220 LEU A N 1
ATOM 1720 C CA . LEU A 1 220 ? 10.436 2.614 -20.586 1.00 72.62 220 LEU A CA 1
ATOM 1721 C C . LEU A 1 220 ? 11.454 3.605 -21.172 1.00 72.62 220 LEU A C 1
ATOM 1723 O O . LEU A 1 220 ? 11.923 3.451 -22.298 1.00 72.62 220 LEU A O 1
ATOM 1727 N N . CYS A 1 221 ? 11.781 4.654 -20.416 1.00 65.25 221 CYS A N 1
ATOM 1728 C CA . CYS A 1 221 ? 12.711 5.711 -20.833 1.00 65.25 221 CYS A CA 1
ATOM 1729 C C . CYS A 1 221 ? 12.253 6.538 -22.055 1.00 65.25 221 CYS A C 1
ATOM 1731 O O . CYS A 1 221 ? 13.035 7.328 -22.587 1.00 65.25 221 CYS A O 1
ATOM 1733 N N . SER A 1 222 ? 10.992 6.425 -22.486 1.00 65.19 222 SER A N 1
ATOM 1734 C CA . SER A 1 222 ? 10.379 7.285 -23.508 1.00 65.19 222 SER A CA 1
ATOM 1735 C C . SER A 1 222 ? 9.506 8.388 -22.883 1.00 65.19 222 SER A C 1
ATOM 1737 O O . SER A 1 222 ? 9.380 8.491 -21.665 1.00 65.19 222 SER A O 1
ATOM 1739 N N . GLY A 1 223 ? 8.891 9.239 -23.716 1.00 50.69 223 GLY A N 1
ATOM 1740 C CA . GLY A 1 223 ? 7.892 10.219 -23.254 1.00 50.69 223 GLY A CA 1
ATOM 1741 C C . GLY A 1 223 ? 6.589 9.588 -22.738 1.00 50.69 223 GLY A C 1
ATOM 1742 O O . GLY A 1 223 ? 5.800 10.271 -22.096 1.00 50.69 223 GLY A O 1
ATOM 1743 N N . HIS A 1 224 ? 6.397 8.288 -22.981 1.00 61.56 224 HIS A N 1
ATOM 1744 C CA . HIS A 1 224 ? 5.227 7.499 -22.592 1.00 61.56 224 HIS A CA 1
ATOM 1745 C C . HIS A 1 224 ? 5.563 6.465 -21.504 1.00 61.56 224 HIS A C 1
ATOM 1747 O O . HIS A 1 224 ? 4.853 5.475 -21.347 1.00 61.56 224 HIS A O 1
ATOM 1753 N N . SER A 1 225 ? 6.662 6.669 -20.768 1.00 68.81 225 SER A N 1
ATOM 1754 C CA . SER A 1 225 ? 7.121 5.818 -19.658 1.00 68.81 225 SER A CA 1
ATOM 1755 C C . SER A 1 225 ? 6.245 6.027 -18.412 1.00 68.81 225 SER A C 1
ATOM 1757 O O . SER A 1 225 ? 6.713 6.500 -17.374 1.00 68.81 225 SER A O 1
ATOM 1759 N N . VAL A 1 226 ? 4.947 5.753 -18.546 1.00 66.00 226 VAL A N 1
ATOM 1760 C CA . VAL A 1 226 ? 3.932 5.997 -17.520 1.00 66.00 226 VAL A CA 1
ATOM 1761 C C . VAL A 1 226 ? 2.998 4.804 -17.346 1.00 66.00 226 VAL A C 1
ATOM 1763 O O . VAL A 1 226 ? 2.754 4.046 -18.291 1.00 66.00 226 VAL A O 1
ATOM 1766 N N . GLY A 1 227 ? 2.448 4.696 -16.141 1.00 70.31 227 GLY A N 1
ATOM 1767 C CA . GLY A 1 227 ? 1.379 3.773 -15.788 1.00 70.31 227 GLY A CA 1
ATOM 1768 C C . GLY A 1 227 ? 0.436 4.385 -14.752 1.00 70.31 227 GLY A C 1
ATOM 1769 O O . GLY A 1 227 ? 0.756 5.377 -14.089 1.00 70.31 227 GLY A O 1
ATOM 1770 N N . VAL A 1 228 ? -0.738 3.792 -14.597 1.00 68.81 228 VAL A N 1
ATOM 1771 C CA . VAL A 1 228 ? -1.680 4.116 -13.528 1.00 68.81 228 VAL A CA 1
ATOM 1772 C C . VAL A 1 228 ? -2.246 2.823 -12.956 1.00 68.81 228 VAL A C 1
ATOM 1774 O O . VAL A 1 228 ? -2.565 1.897 -13.694 1.00 68.81 228 VAL A O 1
ATOM 1777 N N . VAL A 1 229 ? -2.344 2.761 -11.635 1.00 74.94 229 VAL A N 1
ATOM 1778 C CA . VAL A 1 229 ? -2.838 1.617 -10.873 1.00 74.94 229 VAL A CA 1
ATOM 1779 C C . VAL A 1 229 ? -3.922 2.120 -9.933 1.00 74.94 229 VAL A C 1
ATOM 1781 O O . VAL A 1 229 ? -3.718 3.089 -9.203 1.00 74.94 229 VAL A O 1
ATOM 1784 N N . GLN A 1 230 ? -5.077 1.470 -9.945 1.00 64.94 230 GLN A N 1
ATOM 1785 C CA . GLN A 1 230 ? -6.107 1.681 -8.939 1.00 64.94 230 GLN A CA 1
ATOM 1786 C C . GLN A 1 230 ? -5.663 1.007 -7.640 1.00 64.94 230 GLN A C 1
ATOM 1788 O O . GLN A 1 230 ? -5.190 -0.131 -7.649 1.00 64.94 230 GLN A O 1
ATOM 1793 N N . ASP A 1 231 ? -5.856 1.672 -6.507 1.00 69.75 231 ASP A N 1
ATOM 1794 C CA . ASP A 1 231 ? -5.754 1.077 -5.172 1.00 69.75 231 ASP A CA 1
ATOM 1795 C C . ASP A 1 231 ? -6.976 0.171 -4.907 1.00 69.75 231 ASP A C 1
ATOM 1797 O O . ASP A 1 231 ? -7.795 0.408 -4.026 1.00 69.75 231 ASP A O 1
ATOM 1801 N N . HIS A 1 232 ? -7.150 -0.849 -5.756 1.00 65.75 232 HIS A N 1
ATOM 1802 C CA . HIS A 1 232 ? -8.370 -1.666 -5.868 1.00 65.75 232 HIS A CA 1
ATOM 1803 C C . HIS A 1 232 ? -8.565 -2.650 -4.712 1.00 65.75 232 HIS A C 1
ATOM 1805 O O . HIS A 1 232 ? -9.596 -3.316 -4.603 1.00 65.75 232 HIS A O 1
ATOM 1811 N N . THR A 1 233 ? -7.561 -2.788 -3.849 1.00 57.00 233 THR A N 1
ATOM 1812 C CA . THR A 1 233 ? -7.608 -3.691 -2.709 1.00 57.00 233 THR A CA 1
ATOM 1813 C C . THR A 1 233 ? -6.633 -3.257 -1.629 1.00 57.00 233 THR A C 1
ATOM 1815 O O . THR A 1 233 ? -5.484 -2.921 -1.879 1.00 57.00 233 THR A O 1
ATOM 1818 N N . SER A 1 234 ? -7.046 -3.391 -0.376 1.00 51.22 234 SER A N 1
ATOM 1819 C CA . SER A 1 234 ? -6.214 -3.067 0.784 1.00 51.22 234 SER A CA 1
ATOM 1820 C C . SER A 1 234 ? -5.044 -4.036 1.015 1.00 51.22 234 SER A C 1
ATOM 1822 O O . SER A 1 234 ? -4.191 -3.812 1.878 1.00 51.22 234 SER A O 1
ATOM 1824 N N . LYS A 1 235 ? -4.960 -5.129 0.243 1.00 54.00 235 LYS A N 1
ATOM 1825 C CA . LYS A 1 235 ? -3.777 -5.992 0.202 1.00 54.00 235 LYS A CA 1
ATOM 1826 C C . LYS A 1 235 ? -2.683 -5.283 -0.597 1.00 54.00 235 LYS A C 1
ATOM 1828 O O . LYS A 1 235 ? -2.608 -5.452 -1.810 1.00 54.00 235 LYS A O 1
ATOM 1833 N N . ALA A 1 236 ? -1.769 -4.597 0.090 1.00 72.12 236 ALA A N 1
ATOM 1834 C CA . ALA A 1 236 ? -0.624 -3.926 -0.540 1.00 72.12 236 ALA A CA 1
ATOM 1835 C C . ALA A 1 236 ? 0.187 -4.850 -1.468 1.00 72.12 236 ALA A C 1
ATOM 1837 O O . ALA A 1 236 ? 0.710 -4.405 -2.479 1.00 72.12 236 ALA A O 1
ATOM 1838 N N . ILE A 1 237 ? 0.242 -6.155 -1.178 1.00 71.12 237 ILE A N 1
ATOM 1839 C CA . ILE A 1 237 ? 0.883 -7.138 -2.064 1.00 71.12 237 ILE A CA 1
ATOM 1840 C C . ILE A 1 237 ? 0.141 -7.341 -3.395 1.00 71.12 237 ILE A C 1
ATOM 1842 O O . ILE A 1 237 ? 0.774 -7.633 -4.400 1.00 71.12 237 ILE A O 1
ATOM 1846 N N . ALA A 1 238 ? -1.182 -7.184 -3.428 1.00 76.88 238 ALA A N 1
ATOM 1847 C CA . ALA A 1 238 ? -1.983 -7.292 -4.645 1.00 76.88 238 ALA A CA 1
ATOM 1848 C C . ALA A 1 238 ? -1.950 -5.995 -5.469 1.00 76.88 238 ALA A C 1
ATOM 1850 O O . ALA A 1 238 ? -1.816 -6.060 -6.690 1.00 76.88 238 ALA A O 1
ATOM 1851 N N . VAL A 1 239 ? -1.959 -4.829 -4.816 1.00 81.06 239 VAL A N 1
ATOM 1852 C CA . VAL A 1 239 ? -1.680 -3.543 -5.485 1.00 81.06 239 VAL A CA 1
ATOM 1853 C C . VAL A 1 239 ? -0.239 -3.516 -5.992 1.00 81.06 239 VAL A C 1
ATOM 1855 O O . VAL A 1 239 ? 0.000 -3.145 -7.131 1.00 81.06 239 VAL A O 1
ATOM 1858 N N . GLY A 1 240 ? 0.713 -4.021 -5.205 1.00 86.56 240 GLY A N 1
ATOM 1859 C CA . GLY A 1 240 ? 2.109 -4.201 -5.603 1.00 86.56 240 GLY A CA 1
ATOM 1860 C C . GLY A 1 240 ? 2.278 -5.174 -6.771 1.00 86.56 240 GLY A C 1
ATOM 1861 O O . GLY A 1 240 ? 3.082 -4.920 -7.660 1.00 86.56 240 GLY A O 1
ATOM 1862 N N . ALA A 1 241 ? 1.485 -6.248 -6.827 1.00 89.06 241 ALA A N 1
ATOM 1863 C CA . ALA A 1 241 ? 1.446 -7.139 -7.985 1.00 89.06 241 ALA A CA 1
ATOM 1864 C C . ALA A 1 241 ? 0.871 -6.446 -9.232 1.00 89.06 241 ALA A C 1
ATOM 1866 O O . ALA A 1 241 ? 1.367 -6.674 -10.329 1.00 89.06 241 ALA A O 1
ATOM 1867 N N . THR A 1 242 ? -0.122 -5.568 -9.063 1.00 87.94 242 THR A N 1
ATOM 1868 C CA . THR A 1 242 ? -0.700 -4.764 -10.157 1.00 87.94 242 THR A CA 1
ATOM 1869 C C . THR A 1 242 ? 0.298 -3.708 -10.638 1.00 87.94 242 THR A C 1
ATOM 1871 O O . THR A 1 242 ? 0.519 -3.560 -11.829 1.00 87.94 242 THR A O 1
ATOM 1874 N N . LEU A 1 243 ? 1.011 -3.052 -9.722 1.00 89.75 243 LEU A N 1
ATOM 1875 C CA . LEU A 1 243 ? 2.134 -2.173 -10.043 1.00 89.75 243 LEU A CA 1
ATOM 1876 C C . LEU A 1 243 ? 3.225 -2.914 -10.824 1.00 89.75 243 LEU A C 1
ATOM 1878 O O . LEU A 1 243 ? 3.686 -2.419 -11.847 1.00 89.75 243 LEU A O 1
ATOM 1882 N N . ALA A 1 244 ? 3.611 -4.112 -10.378 1.00 94.38 244 ALA A N 1
ATOM 1883 C CA . ALA A 1 244 ? 4.585 -4.938 -11.086 1.00 94.38 244 ALA A CA 1
ATOM 1884 C C . ALA A 1 244 ? 4.092 -5.358 -12.483 1.00 94.38 244 ALA A C 1
ATOM 1886 O O . ALA A 1 244 ? 4.900 -5.423 -13.407 1.00 94.38 244 ALA A O 1
ATOM 1887 N N . HIS A 1 245 ? 2.789 -5.610 -12.643 1.00 93.44 245 HIS A N 1
ATOM 1888 C CA . HIS A 1 245 ? 2.149 -5.898 -13.928 1.00 93.44 245 HIS A CA 1
ATOM 1889 C C . HIS A 1 245 ? 2.254 -4.704 -14.890 1.00 93.44 245 HIS A C 1
ATOM 1891 O O . HIS A 1 245 ? 2.793 -4.842 -15.987 1.00 93.44 245 HIS A O 1
ATOM 1897 N N . GLU A 1 246 ? 1.841 -3.510 -14.455 1.00 90.12 246 GLU A N 1
ATOM 1898 C CA . GLU A 1 246 ? 1.891 -2.297 -15.285 1.00 90.12 246 GLU A CA 1
ATOM 1899 C C . GLU A 1 246 ? 3.333 -1.874 -15.619 1.00 90.12 246 GLU A C 1
ATOM 1901 O O . GLU A 1 246 ? 3.644 -1.498 -16.752 1.00 90.12 246 GLU A O 1
ATOM 1906 N N . MET A 1 247 ? 4.263 -2.016 -14.669 1.00 90.69 247 MET A N 1
ATOM 1907 C CA . MET A 1 247 ? 5.690 -1.825 -14.942 1.00 90.69 247 MET A CA 1
ATOM 1908 C C . MET A 1 247 ? 6.229 -2.872 -15.928 1.00 90.69 247 MET A C 1
ATOM 1910 O O . MET A 1 247 ? 7.074 -2.542 -16.761 1.00 90.69 247 MET A O 1
ATOM 1914 N N . GLY A 1 248 ? 5.734 -4.112 -15.869 1.00 89.56 248 GLY A N 1
ATOM 1915 C CA . GLY A 1 248 ? 6.040 -5.172 -16.830 1.00 89.56 248 GLY A CA 1
ATOM 1916 C C . GLY A 1 248 ? 5.666 -4.778 -18.258 1.00 89.56 248 GLY A C 1
ATOM 1917 O O . GLY A 1 248 ? 6.476 -4.950 -19.171 1.00 89.56 248 GLY A O 1
ATOM 1918 N N . HIS A 1 249 ? 4.505 -4.146 -18.452 1.00 84.81 249 HIS A N 1
ATOM 1919 C CA . HIS A 1 249 ? 4.145 -3.556 -19.741 1.00 84.81 249 HIS A CA 1
ATOM 1920 C C . HIS A 1 249 ? 5.143 -2.487 -20.176 1.00 84.81 249 HIS A C 1
ATOM 1922 O O . HIS A 1 249 ? 5.680 -2.593 -21.277 1.00 84.81 249 HIS A O 1
ATOM 1928 N N . ASN A 1 250 ? 5.489 -1.513 -19.326 1.00 82.31 250 ASN A N 1
ATOM 1929 C CA . ASN A 1 250 ? 6.489 -0.501 -19.696 1.00 82.31 250 ASN A CA 1
ATOM 1930 C C . ASN A 1 250 ? 7.844 -1.118 -20.091 1.00 82.31 250 ASN A C 1
ATOM 1932 O O . ASN A 1 250 ? 8.526 -0.572 -20.959 1.00 82.31 250 ASN A O 1
ATOM 1936 N N . LEU A 1 251 ? 8.194 -2.268 -19.507 1.00 87.81 251 LEU A N 1
ATOM 1937 C CA . LEU A 1 251 ? 9.376 -3.078 -19.822 1.00 87.81 251 LEU A CA 1
ATOM 1938 C C . LEU A 1 251 ? 9.223 -3.978 -21.063 1.00 87.81 251 LEU A C 1
ATOM 1940 O O . LEU A 1 251 ? 10.152 -4.712 -21.379 1.00 87.81 251 LEU A O 1
ATOM 1944 N N . GLY A 1 252 ? 8.086 -3.939 -21.763 1.00 84.69 252 GLY A N 1
ATOM 1945 C CA . GLY A 1 252 ? 7.867 -4.657 -23.023 1.00 84.69 252 GLY A CA 1
ATOM 1946 C C . GLY A 1 252 ? 7.127 -5.990 -22.914 1.00 84.69 252 GLY A C 1
ATOM 1947 O O . GLY A 1 252 ? 6.964 -6.686 -23.916 1.00 84.69 252 GLY A O 1
ATOM 1948 N N . MET A 1 253 ? 6.668 -6.371 -21.722 1.00 91.31 253 MET A N 1
ATOM 1949 C CA . MET A 1 253 ? 5.985 -7.647 -21.514 1.00 91.31 253 MET A CA 1
ATOM 1950 C C . MET A 1 253 ? 4.528 -7.583 -21.990 1.00 91.31 253 MET A C 1
ATOM 1952 O O . MET A 1 253 ? 3.808 -6.625 -21.704 1.00 91.31 253 MET A O 1
ATOM 1956 N N . ASN A 1 254 ? 4.077 -8.636 -22.675 1.00 89.31 254 ASN A N 1
ATOM 1957 C CA . ASN A 1 254 ? 2.663 -8.853 -22.998 1.00 89.31 254 ASN A CA 1
ATOM 1958 C C . ASN A 1 254 ? 2.002 -9.773 -21.963 1.00 89.31 254 ASN A C 1
ATOM 1960 O O . ASN A 1 254 ? 2.686 -10.393 -21.144 1.00 89.31 254 ASN A O 1
ATOM 1964 N N . HIS A 1 255 ? 0.674 -9.877 -22.026 1.00 91.50 255 HIS A N 1
ATOM 1965 C CA . HIS A 1 255 ? -0.074 -10.813 -21.194 1.00 91.50 255 HIS A CA 1
ATOM 1966 C C . HIS A 1 255 ? 0.308 -12.279 -21.454 1.00 91.50 255 HIS A C 1
ATOM 1968 O O . HIS A 1 255 ? 0.661 -12.681 -22.567 1.00 91.50 255 HIS A O 1
ATOM 1974 N N . ASP A 1 256 ? 0.170 -13.099 -20.413 1.00 90.25 256 ASP A N 1
ATOM 1975 C CA . ASP A 1 256 ? 0.354 -14.552 -20.450 1.00 90.25 256 ASP A CA 1
ATOM 1976 C C . ASP A 1 256 ? -0.871 -15.265 -21.069 1.00 90.25 256 ASP A C 1
ATOM 1978 O O . ASP A 1 256 ? -1.534 -16.078 -20.425 1.00 90.25 256 ASP A O 1
ATOM 1982 N N . ASP A 1 257 ? -1.187 -14.966 -22.332 1.00 81.25 257 ASP A N 1
ATOM 1983 C CA . ASP A 1 257 ? -2.383 -15.491 -23.020 1.00 81.25 257 ASP A CA 1
ATOM 1984 C C . ASP A 1 257 ? -2.223 -16.942 -23.519 1.00 81.25 257 ASP A C 1
ATOM 1986 O O . ASP A 1 257 ? -3.192 -17.611 -23.889 1.00 81.25 257 ASP A O 1
ATOM 1990 N N . SER A 1 258 ? -0.988 -17.447 -23.557 1.00 82.56 258 SER A N 1
ATOM 1991 C CA . SER A 1 258 ? -0.679 -18.805 -24.005 1.00 82.56 258 SER A CA 1
ATOM 1992 C C . SER A 1 258 ? -0.635 -19.777 -22.833 1.00 82.56 258 SER A C 1
ATOM 1994 O O . SER A 1 258 ? 0.043 -19.543 -21.834 1.00 82.56 258 SER A O 1
ATOM 1996 N N . SER A 1 259 ? -1.234 -20.957 -23.007 1.00 80.81 259 SER A N 1
ATOM 1997 C CA . SER A 1 259 ? -1.124 -22.055 -22.038 1.00 80.81 259 SER A CA 1
ATOM 1998 C C . SER A 1 259 ? 0.307 -22.584 -21.857 1.00 80.81 259 SER A C 1
ATOM 2000 O O . SER A 1 259 ? 0.525 -23.427 -20.994 1.00 80.81 259 SER A O 1
ATOM 2002 N N . ALA A 1 260 ? 1.263 -22.144 -22.685 1.00 88.06 260 ALA A N 1
ATOM 2003 C CA . ALA A 1 260 ? 2.685 -22.466 -22.562 1.00 88.06 260 ALA A CA 1
ATOM 2004 C C . ALA A 1 260 ? 3.447 -21.532 -21.598 1.00 88.06 260 ALA A C 1
ATOM 2006 O O . ALA A 1 260 ? 4.612 -21.790 -21.288 1.00 88.06 260 ALA A O 1
ATOM 2007 N N . CYS A 1 261 ? 2.821 -20.442 -21.144 1.00 91.25 261 CYS A N 1
ATOM 2008 C CA . CYS A 1 261 ? 3.416 -19.535 -20.171 1.00 91.25 261 CYS A CA 1
ATOM 2009 C C . CYS A 1 261 ? 3.297 -20.140 -18.771 1.00 91.25 261 CYS A C 1
ATOM 2011 O O . CYS A 1 261 ? 2.209 -20.493 -18.313 1.00 91.25 261 CYS A O 1
ATOM 2013 N N . HIS A 1 262 ? 4.433 -20.298 -18.093 1.00 92.25 262 HIS A N 1
ATOM 2014 C CA . HIS A 1 262 ? 4.494 -20.976 -16.801 1.00 92.25 262 HIS A CA 1
ATOM 2015 C C . HIS A 1 262 ? 5.327 -20.180 -15.800 1.00 92.25 262 HIS A C 1
ATOM 2017 O O . HIS A 1 262 ? 6.381 -19.648 -16.140 1.00 92.25 262 HIS A O 1
ATOM 2023 N N . CYS A 1 263 ? 4.871 -20.146 -14.551 1.00 91.44 263 CYS A N 1
ATOM 2024 C CA . CYS A 1 263 ? 5.589 -19.590 -13.409 1.00 91.44 263 CYS A CA 1
ATOM 2025 C C . CYS A 1 263 ? 5.525 -20.574 -12.230 1.00 91.44 263 CYS A C 1
ATOM 2027 O O . CYS A 1 263 ? 4.774 -21.548 -12.247 1.00 91.44 263 CYS A O 1
ATOM 2029 N N . SER A 1 264 ? 6.327 -20.334 -11.191 1.00 84.75 264 SER A N 1
ATOM 2030 C CA . SER A 1 264 ? 6.329 -21.160 -9.972 1.00 84.75 264 SER A CA 1
ATOM 2031 C C . SER A 1 264 ? 5.063 -21.004 -9.117 1.00 84.75 264 SER A C 1
ATOM 2033 O O . SER A 1 264 ? 4.802 -21.835 -8.247 1.00 84.75 264 SER A O 1
ATOM 2035 N N . GLY A 1 265 ? 4.300 -19.929 -9.335 1.00 78.81 265 GLY A N 1
ATOM 2036 C CA . GLY A 1 265 ? 3.048 -19.636 -8.644 1.00 78.81 265 GLY A CA 1
ATOM 2037 C C . GLY A 1 265 ? 1.820 -20.256 -9.314 1.00 78.81 265 GLY A C 1
ATOM 2038 O O . GLY A 1 265 ? 1.886 -20.824 -10.398 1.00 78.81 265 GLY A O 1
ATOM 2039 N N . ARG A 1 266 ? 0.663 -20.113 -8.656 1.00 73.50 266 ARG A N 1
ATOM 2040 C CA . ARG A 1 266 ? -0.650 -20.506 -9.208 1.00 73.50 266 ARG A CA 1
ATOM 2041 C C . ARG A 1 266 ? -1.220 -19.476 -10.191 1.00 73.50 266 ARG A C 1
ATOM 2043 O O . ARG A 1 266 ? -2.122 -19.798 -10.953 1.00 73.50 266 ARG A O 1
ATOM 2050 N N . SER A 1 267 ? -0.682 -18.259 -10.154 1.00 83.69 267 SER A N 1
ATOM 2051 C CA . SER A 1 267 ? -0.923 -17.165 -11.089 1.00 83.69 267 SER A CA 1
ATOM 2052 C C . SER A 1 267 ? 0.403 -16.460 -11.345 1.00 83.69 267 SER A C 1
ATOM 2054 O O . SER A 1 267 ? 1.242 -16.384 -10.439 1.00 83.69 267 SER A O 1
ATOM 2056 N N . CYS A 1 268 ? 0.577 -15.935 -12.552 1.00 93.19 268 CYS A N 1
ATOM 2057 C CA . CYS A 1 268 ? 1.762 -15.182 -12.951 1.00 93.19 268 CYS A CA 1
ATOM 2058 C C . CYS A 1 268 ? 1.456 -13.679 -12.951 1.00 93.19 268 CYS A C 1
ATOM 2060 O O . CYS A 1 268 ? 0.290 -13.290 -13.030 1.00 93.19 268 CYS A O 1
ATOM 2062 N N . ILE A 1 269 ? 2.489 -12.839 -12.811 1.00 95.19 269 ILE A N 1
ATOM 2063 C CA . ILE A 1 269 ? 2.313 -11.378 -12.718 1.00 95.19 269 ILE A CA 1
ATOM 2064 C C . ILE A 1 269 ? 1.628 -10.822 -13.972 1.00 95.19 269 ILE A C 1
ATOM 2066 O O . ILE A 1 269 ? 0.729 -10.005 -13.829 1.00 95.19 269 ILE A O 1
ATOM 2070 N N . MET A 1 270 ? 1.967 -11.313 -15.168 1.00 94.56 270 MET A N 1
ATOM 2071 C CA . MET A 1 270 ? 1.401 -10.836 -16.440 1.00 94.56 270 MET A CA 1
ATOM 2072 C C . MET A 1 270 ? 0.100 -11.548 -16.850 1.00 94.56 270 MET A C 1
ATOM 2074 O O . MET A 1 270 ? -0.282 -11.516 -18.018 1.00 94.56 270 MET A O 1
ATOM 2078 N N . ALA A 1 271 ? -0.609 -12.197 -15.922 1.00 88.38 271 ALA A N 1
ATOM 2079 C CA . ALA A 1 271 ? -1.938 -12.729 -16.219 1.00 88.38 271 ALA A CA 1
ATOM 2080 C C . ALA A 1 271 ? -2.921 -11.581 -16.553 1.00 88.38 271 ALA A C 1
ATOM 2082 O O . ALA A 1 271 ? -2.903 -10.563 -15.862 1.00 88.38 271 ALA A O 1
ATOM 2083 N N . PRO A 1 272 ? -3.810 -11.731 -17.555 1.00 83.00 272 PRO A N 1
ATOM 2084 C CA . PRO A 1 272 ? -4.674 -10.639 -18.035 1.00 83.00 272 PRO A CA 1
ATOM 2085 C C . PRO A 1 272 ? -5.788 -10.229 -17.051 1.00 83.00 272 PRO A C 1
ATOM 2087 O O . PRO A 1 272 ? -6.442 -9.200 -17.227 1.00 83.00 272 PRO A O 1
ATOM 2090 N N . ALA A 1 273 ? -6.035 -11.038 -16.019 1.00 78.56 273 ALA A N 1
ATOM 2091 C CA . ALA A 1 273 ? -7.051 -10.802 -15.001 1.00 78.56 273 ALA A CA 1
ATOM 2092 C C . ALA A 1 273 ? -6.497 -11.098 -13.606 1.00 78.56 273 ALA A C 1
ATOM 2094 O O . ALA A 1 273 ? -5.638 -11.972 -13.440 1.00 78.56 273 ALA A O 1
ATOM 2095 N N . LEU A 1 274 ? -7.025 -10.404 -12.595 1.00 74.19 274 LEU A N 1
ATOM 2096 C CA . LEU A 1 274 ? -6.647 -10.665 -11.213 1.00 74.19 274 LEU A CA 1
ATOM 2097 C C . LEU A 1 274 ? -7.035 -12.084 -10.791 1.00 74.19 274 LEU A C 1
ATOM 2099 O O . LEU A 1 274 ? -8.113 -12.593 -11.101 1.00 74.19 274 LEU A O 1
ATOM 2103 N N . SER A 1 275 ? -6.152 -12.695 -10.006 1.00 69.31 275 SER A N 1
ATOM 2104 C CA . SER A 1 275 ? -6.371 -13.994 -9.379 1.00 69.31 275 SER A CA 1
ATOM 2105 C C . SER A 1 275 ? -6.542 -13.846 -7.871 1.00 69.31 275 SER A C 1
ATOM 2107 O O . SER A 1 275 ? -5.980 -12.945 -7.245 1.00 69.31 275 SER A O 1
ATOM 2109 N N . TYR A 1 276 ? -7.282 -14.780 -7.269 1.00 63.38 276 TYR A N 1
ATOM 2110 C CA . TYR A 1 276 ? -7.327 -14.934 -5.814 1.00 63.38 276 TYR A CA 1
ATOM 2111 C C . TYR A 1 276 ? -5.929 -15.212 -5.234 1.00 63.38 276 TYR A C 1
ATOM 2113 O O . TYR A 1 276 ? -5.569 -14.701 -4.169 1.00 63.38 276 TYR A O 1
ATOM 2121 N N . ASP A 1 277 ? -5.133 -15.999 -5.961 1.00 71.12 277 ASP A N 1
ATOM 2122 C CA . ASP A 1 277 ? -3.737 -16.265 -5.644 1.00 71.12 277 ASP A CA 1
ATOM 2123 C C . ASP A 1 277 ? -2.882 -15.104 -6.169 1.00 71.12 277 ASP A C 1
ATOM 2125 O O . ASP A 1 277 ? -2.545 -15.057 -7.352 1.00 71.12 277 ASP A O 1
ATOM 2129 N N . VAL A 1 278 ? -2.539 -14.159 -5.286 1.00 78.69 278 VAL A N 1
ATOM 2130 C CA . VAL A 1 278 ? -1.745 -12.973 -5.653 1.00 78.69 278 VAL A CA 1
ATOM 2131 C C . VAL A 1 278 ? -0.398 -13.409 -6.249 1.00 78.69 278 VAL A C 1
ATOM 2133 O O . VAL A 1 278 ? 0.382 -14.072 -5.549 1.00 78.69 278 VAL A O 1
ATOM 2136 N N . PRO A 1 279 ? -0.098 -13.051 -7.511 1.00 85.25 279 PRO A N 1
ATOM 2137 C CA . PRO A 1 279 ? 1.116 -13.494 -8.172 1.00 85.25 279 PRO A CA 1
ATOM 2138 C C . PRO A 1 279 ? 2.344 -12.820 -7.557 1.00 85.25 279 PRO A C 1
ATOM 2140 O O . PRO A 1 279 ? 2.316 -11.656 -7.165 1.00 85.25 279 PRO A O 1
ATOM 2143 N N . ARG A 1 280 ? 3.441 -13.574 -7.472 1.00 88.25 280 ARG A N 1
ATOM 2144 C CA . ARG A 1 280 ? 4.742 -13.081 -6.980 1.00 88.25 280 ARG A CA 1
ATOM 2145 C C . ARG A 1 280 ? 5.878 -13.312 -7.967 1.00 88.25 280 ARG A C 1
ATOM 2147 O O . ARG A 1 280 ? 7.011 -12.937 -7.688 1.00 88.25 280 ARG A O 1
ATOM 2154 N N . THR A 1 281 ? 5.596 -13.982 -9.082 1.00 91.94 281 THR A N 1
ATOM 2155 C CA . THR A 1 281 ? 6.598 -14.379 -10.066 1.00 91.94 281 THR A CA 1
ATOM 2156 C C . THR A 1 281 ? 6.104 -14.124 -11.484 1.00 91.94 281 THR A C 1
ATOM 2158 O O . THR A 1 281 ? 4.923 -14.290 -11.798 1.00 91.94 281 THR A O 1
ATOM 2161 N N . PHE A 1 282 ? 7.032 -13.690 -12.332 1.00 94.81 282 PHE A N 1
ATOM 2162 C CA . PHE A 1 282 ? 6.832 -13.577 -13.772 1.00 94.81 282 PHE A CA 1
ATOM 2163 C C . PHE A 1 282 ? 6.846 -14.963 -14.428 1.00 94.81 282 PHE A C 1
ATOM 2165 O O . PHE A 1 282 ? 7.399 -15.918 -13.870 1.00 94.81 282 PHE A O 1
ATOM 2172 N N . SER A 1 283 ? 6.209 -15.081 -15.593 1.00 94.25 283 SER A N 1
ATOM 2173 C CA . SER A 1 283 ? 6.205 -16.321 -16.365 1.00 94.25 283 SER A CA 1
ATOM 2174 C C . SER A 1 283 ? 7.460 -16.448 -17.230 1.00 94.25 283 SER A C 1
ATOM 2176 O O . SER A 1 283 ? 8.165 -15.472 -17.495 1.00 94.25 283 SER A O 1
ATOM 2178 N N . SER A 1 284 ? 7.700 -17.657 -17.737 1.00 93.38 284 SER A N 1
ATOM 2179 C CA . SER A 1 284 ? 8.690 -17.915 -18.786 1.00 93.38 284 SER A CA 1
ATOM 2180 C C . SER A 1 284 ? 8.492 -17.037 -20.029 1.00 93.38 284 SER A C 1
ATOM 2182 O O . SER A 1 284 ? 9.468 -16.621 -20.648 1.00 93.38 284 SER A O 1
ATOM 2184 N N . CYS A 1 285 ? 7.246 -16.723 -20.393 1.00 92.56 285 CYS A N 1
ATOM 2185 C CA . CYS A 1 285 ? 6.941 -15.838 -21.513 1.00 92.56 285 CYS A CA 1
ATOM 2186 C C . CYS A 1 285 ? 7.329 -14.393 -21.203 1.00 92.56 285 CYS A C 1
ATOM 2188 O O . CYS A 1 285 ? 7.952 -13.748 -22.040 1.00 92.56 285 CYS A O 1
ATOM 2190 N N . SER A 1 286 ? 7.020 -13.899 -19.999 1.00 92.00 286 SER A N 1
ATOM 2191 C CA . SER A 1 286 ? 7.374 -12.537 -19.586 1.00 92.00 286 SER A CA 1
ATOM 2192 C C . SER A 1 286 ? 8.892 -12.321 -19.601 1.00 92.00 286 SER A C 1
ATOM 2194 O O . SER A 1 286 ? 9.356 -11.294 -20.091 1.00 92.00 286 SER A O 1
ATOM 2196 N N . SER A 1 287 ? 9.673 -13.308 -19.137 1.00 88.06 287 SER A N 1
ATOM 2197 C CA . SER A 1 287 ? 11.141 -13.274 -19.229 1.00 88.06 287 SER A CA 1
ATOM 2198 C C . SER A 1 287 ? 11.626 -13.210 -20.678 1.00 88.06 287 SER A C 1
ATOM 2200 O O . SER A 1 287 ? 12.455 -12.366 -21.003 1.00 88.06 287 SER A O 1
ATOM 2202 N N . ASN A 1 288 ? 11.060 -14.036 -21.563 1.00 83.81 288 ASN A N 1
ATOM 2203 C CA . ASN A 1 288 ? 11.406 -14.007 -22.985 1.00 83.81 288 ASN A CA 1
ATOM 2204 C C . ASN A 1 288 ? 11.051 -12.669 -23.648 1.00 83.81 288 ASN A C 1
ATOM 2206 O O . ASN A 1 288 ? 11.792 -12.227 -24.520 1.00 83.81 288 ASN A O 1
ATOM 2210 N N . PHE A 1 289 ? 9.934 -12.034 -23.278 1.00 80.38 289 PHE A N 1
ATOM 2211 C CA . PHE A 1 289 ? 9.590 -10.710 -23.799 1.00 80.38 289 PHE A CA 1
ATOM 2212 C C . PHE A 1 289 ? 10.622 -9.673 -23.371 1.00 80.38 289 PHE A C 1
ATOM 2214 O O . PHE A 1 289 ? 11.169 -8.996 -24.230 1.00 80.38 289 PHE A O 1
ATOM 2221 N N . TYR A 1 290 ? 10.944 -9.624 -22.078 1.00 77.06 290 TYR A N 1
ATOM 2222 C CA . TYR A 1 290 ? 11.911 -8.674 -21.531 1.00 77.06 290 TYR A CA 1
ATOM 2223 C C . TYR A 1 290 ? 13.310 -8.804 -22.145 1.00 77.06 290 TYR A C 1
ATOM 2225 O O . TYR A 1 290 ? 13.965 -7.803 -22.411 1.00 77.06 290 TYR A O 1
ATOM 2233 N N . GLU A 1 291 ? 13.774 -10.032 -22.390 1.00 75.88 291 GLU A N 1
ATOM 2234 C CA . GLU A 1 291 ? 15.096 -10.281 -22.978 1.00 75.88 291 GLU A CA 1
ATOM 2235 C C . GLU A 1 291 ? 15.180 -9.956 -24.479 1.00 75.88 291 GLU A C 1
ATOM 2237 O O . GLU A 1 291 ? 16.283 -9.807 -25.003 1.00 75.88 291 GLU A O 1
ATOM 2242 N N . ASN A 1 292 ? 14.040 -9.865 -25.175 1.00 67.12 292 ASN A N 1
ATOM 2243 C CA . ASN A 1 292 ? 13.976 -9.654 -26.625 1.00 67.12 292 ASN A CA 1
ATOM 2244 C C . ASN A 1 292 ? 13.359 -8.301 -27.036 1.00 67.12 292 ASN A C 1
ATOM 2246 O O . ASN A 1 292 ? 13.131 -8.088 -28.230 1.00 67.12 292 ASN A O 1
ATOM 2250 N N . THR A 1 293 ? 13.089 -7.413 -26.076 1.00 56.94 293 THR A N 1
ATOM 2251 C CA . THR A 1 293 ? 12.783 -5.984 -26.289 1.00 56.94 293 THR A CA 1
ATOM 2252 C C . THR A 1 293 ? 14.034 -5.124 -26.307 1.00 56.94 293 THR A C 1
ATOM 2254 O O . THR A 1 293 ?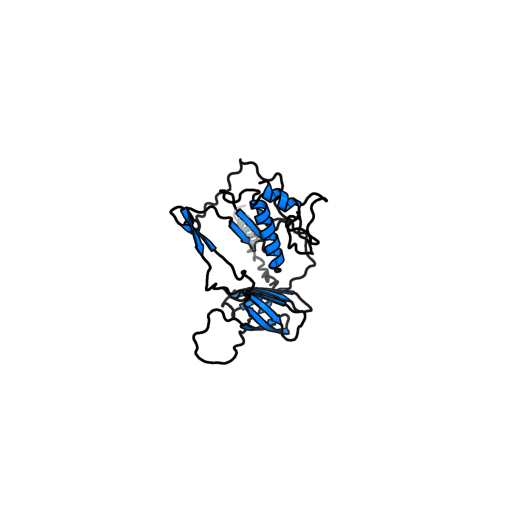 14.090 -4.215 -27.165 1.00 56.94 293 THR A O 1
#

Organism: Eleginops maclovinus (NCBI:txid56733)